Protein AF-A0A7S4EZA7-F1 (afdb_monomer)

InterPro domains:
  IPR013057 Amino acid transporter, transmembrane domain [PF01490] (37-153)

Sequence (233 aa):
CRNRVRMVASTSPLLEPIAASASSERHSGLGHVGARTIGAAGSFILCYNTLVGPGLLELPHTVQAAGWLPVLLALGVVCVISALSVTFFCDAIERYPAGRRFEYCDLFGHVWGKRAFRWVMLPFALCNLSQAITAIVATAQVTDQLLLFMFDRTYALQVFPRVRILSWTEEECQYFSHCTPFKAVPEAEMEVPTVLTLGYVLCALALAPLGSARAPLASTRTHANASKSTPAR

Foldseek 3Di:
DDDDDDDDDDDDPPPPPVVVLPPDDDDDDDDDPPPPDQDPVSVVVVVVVVVPDPVVVCVVVCCVVPNDVVSVVVVVVVVVVVVVVVVVQVVLVVPDDPDDDDDPLNSQCVPVNDVSSVVVVVVVVVVVVVVVVVVLVVQLQVQQVVCCVPPQKWWKFFPPPDTDIDMDGPVNQVVDPDRRPCPFDDPPDPTTTDIGTPSSVVSCVVCVCVVVVDDPPPPPPDDDDDDDDDDDD

Organism: Chrysotila carterae (NCBI:txid13221)

Radius of gyration: 28.36 Å; Cα contacts (8 Å, |Δi|>4): 121; chains: 1; bounding box: 98×59×80 Å

Mean predicted aligned error: 15.47 Å

Structure (mmCIF, N/CA/C/O backbone):
data_AF-A0A7S4EZA7-F1
#
_entry.id   AF-A0A7S4EZA7-F1
#
loop_
_atom_site.group_PDB
_atom_site.id
_atom_site.type_symbol
_atom_site.label_atom_id
_atom_site.label_alt_id
_atom_site.label_comp_id
_atom_site.label_asym_id
_atom_site.label_entity_id
_atom_site.label_seq_id
_atom_site.pdbx_PDB_ins_code
_atom_site.Cartn_x
_atom_site.Cartn_y
_atom_site.Cartn_z
_atom_site.occupancy
_atom_site.B_iso_or_equiv
_atom_site.auth_seq_id
_atom_site.auth_comp_id
_atom_site.auth_asym_id
_atom_site.auth_atom_id
_atom_site.pdbx_PDB_model_num
ATOM 1 N N . CYS A 1 1 ? -17.722 30.382 49.390 1.00 36.22 1 CYS A N 1
ATOM 2 C CA . CYS A 1 1 ? -17.033 29.590 50.433 1.00 36.22 1 CYS A CA 1
ATOM 3 C C . CYS A 1 1 ? -17.656 28.205 50.592 1.00 36.22 1 CYS A C 1
ATOM 5 O O . CYS A 1 1 ? -18.679 28.101 51.249 1.00 36.22 1 CYS A O 1
ATOM 7 N N . ARG A 1 2 ? -17.058 27.155 50.013 1.00 30.69 2 ARG A N 1
ATOM 8 C CA . ARG A 1 2 ? -16.451 26.017 50.741 1.00 30.69 2 ARG A CA 1
ATOM 9 C C . ARG A 1 2 ? -16.159 24.893 49.742 1.00 30.69 2 ARG A C 1
ATOM 11 O O . ARG A 1 2 ? -17.013 24.080 49.414 1.00 30.69 2 ARG A O 1
ATOM 18 N N . ASN A 1 3 ? -14.912 24.903 49.278 1.00 30.53 3 ASN A N 1
ATOM 19 C CA . ASN A 1 3 ? -14.223 23.777 48.664 1.00 30.53 3 ASN A CA 1
ATOM 20 C C . ASN A 1 3 ? -14.433 22.499 49.486 1.00 30.53 3 ASN A C 1
ATOM 22 O O . ASN A 1 3 ? -14.263 22.513 50.709 1.00 30.53 3 ASN A O 1
ATOM 26 N N . ARG A 1 4 ? -14.690 21.379 48.808 1.00 31.2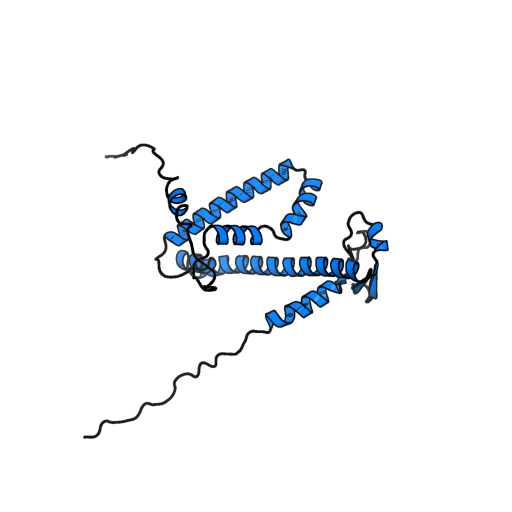2 4 ARG A N 1
ATOM 27 C CA . ARG A 1 4 ? -14.379 20.050 49.341 1.00 31.22 4 ARG A CA 1
ATOM 28 C C . ARG A 1 4 ? -13.725 19.216 48.249 1.00 31.22 4 ARG A C 1
ATOM 30 O O . ARG A 1 4 ? -14.355 18.420 47.566 1.00 31.22 4 ARG A O 1
ATOM 37 N N . VAL A 1 5 ? -12.425 19.450 48.110 1.00 31.66 5 VAL A N 1
ATOM 38 C CA . VAL A 1 5 ? -11.479 18.525 47.494 1.00 31.66 5 VAL A CA 1
ATOM 39 C C . VAL A 1 5 ? -11.540 17.227 48.299 1.00 31.66 5 VAL A C 1
ATOM 41 O O . VAL A 1 5 ? -11.254 17.227 49.497 1.00 31.66 5 VAL A O 1
ATOM 44 N N . ARG A 1 6 ? -11.945 16.128 47.662 1.00 28.08 6 ARG A N 1
ATOM 45 C CA . ARG A 1 6 ? -11.703 14.774 48.166 1.00 28.08 6 ARG A CA 1
ATOM 46 C C . ARG A 1 6 ? -10.585 14.191 47.311 1.00 28.08 6 ARG A C 1
ATOM 48 O O . ARG A 1 6 ? -10.826 13.765 46.189 1.00 28.08 6 ARG A O 1
ATOM 55 N N . MET A 1 7 ? -9.364 14.216 47.843 1.00 28.70 7 MET A N 1
ATOM 56 C CA . MET A 1 7 ? -8.333 13.272 47.425 1.00 28.70 7 MET A CA 1
ATOM 57 C C . MET A 1 7 ? -8.812 11.879 47.838 1.00 28.70 7 MET A C 1
ATOM 59 O O . MET A 1 7 ? -9.055 11.639 49.021 1.00 28.70 7 MET A O 1
ATOM 63 N N . VAL A 1 8 ? -8.969 10.985 46.869 1.00 36.19 8 VAL A N 1
ATOM 64 C CA . VAL A 1 8 ? -9.017 9.541 47.101 1.00 36.19 8 VAL A CA 1
ATOM 65 C C . VAL A 1 8 ? -7.808 8.963 46.383 1.00 36.19 8 VAL A C 1
ATOM 67 O O . VAL A 1 8 ? -7.515 9.320 45.244 1.00 36.19 8 VAL A O 1
ATOM 70 N N . ALA A 1 9 ? -7.060 8.173 47.140 1.00 30.39 9 ALA A N 1
ATOM 71 C CA . ALA A 1 9 ? -5.736 7.683 46.832 1.00 30.39 9 ALA A CA 1
ATOM 72 C C . ALA A 1 9 ? -5.672 6.873 45.530 1.00 30.39 9 ALA A C 1
ATOM 74 O O . ALA A 1 9 ? -6.535 6.053 45.230 1.00 30.39 9 ALA A O 1
ATOM 75 N N . SER A 1 10 ? -4.570 7.098 44.819 1.00 37.75 10 SER A N 1
ATOM 76 C CA . SER A 1 10 ? -4.002 6.239 43.790 1.00 37.75 10 SER A CA 1
ATOM 77 C C . SER A 1 10 ? -3.968 4.776 44.245 1.00 37.75 10 SER A C 1
ATOM 79 O O . SER A 1 10 ? -3.220 4.421 45.150 1.00 37.75 10 SER A O 1
ATOM 81 N N . THR A 1 11 ? -4.784 3.944 43.607 1.00 31.33 11 THR A N 1
ATOM 82 C CA . THR A 1 11 ? -4.516 2.524 43.343 1.00 31.33 11 THR A CA 1
ATOM 83 C C . THR A 1 11 ? -5.195 2.219 42.015 1.00 31.33 11 THR A C 1
ATOM 85 O O . THR A 1 11 ? -6.410 2.312 41.877 1.00 31.33 11 THR A O 1
ATOM 88 N N . SER A 1 12 ? -4.377 2.000 40.995 1.00 32.38 12 SER A N 1
ATOM 89 C CA . SER A 1 12 ? -4.760 1.791 39.604 1.00 32.38 12 SER A CA 1
ATOM 90 C C . SER A 1 12 ? -5.643 0.543 39.441 1.00 32.38 12 SER A C 1
ATOM 92 O O . SER A 1 12 ? -5.153 -0.545 39.723 1.00 32.38 12 SER A O 1
ATOM 94 N N . PRO A 1 13 ? -6.877 0.636 38.906 1.00 35.78 13 PRO A N 1
ATOM 95 C CA . PRO A 1 13 ? -7.648 -0.534 38.479 1.00 35.78 13 PRO A CA 1
ATOM 96 C C . PRO A 1 13 ? -7.495 -0.821 36.968 1.00 35.78 13 PRO A C 1
ATOM 98 O O . PRO A 1 13 ? -8.282 -1.556 36.382 1.00 35.78 13 PRO A O 1
ATOM 101 N N . LEU A 1 14 ? -6.491 -0.230 36.305 1.00 34.12 14 LEU A N 1
ATOM 102 C CA . LEU A 1 14 ? -6.355 -0.216 34.840 1.00 34.12 14 LEU A CA 1
ATOM 103 C C . LEU A 1 14 ? -5.675 -1.449 34.209 1.00 34.12 14 LEU A C 1
ATOM 105 O O . LEU A 1 14 ? -5.313 -1.400 33.037 1.00 34.12 14 LEU A O 1
ATOM 109 N N . LEU A 1 15 ? -5.508 -2.559 34.936 1.00 36.84 15 LEU A N 1
ATOM 110 C CA . LEU A 1 15 ? -4.865 -3.768 34.391 1.00 36.84 15 LEU A CA 1
ATOM 111 C C . LEU A 1 15 ? -5.650 -5.076 34.567 1.00 36.84 15 LEU A C 1
ATOM 113 O O . LEU A 1 15 ? -5.161 -6.123 34.149 1.00 36.84 15 LEU A O 1
ATOM 117 N N . GLU A 1 16 ? -6.867 -5.044 35.118 1.00 34.53 16 GLU A N 1
ATOM 118 C CA . GLU A 1 16 ? -7.580 -6.272 35.507 1.00 34.53 16 GLU A CA 1
ATOM 119 C C . GLU A 1 16 ? -8.709 -6.813 34.600 1.00 34.53 16 GLU A C 1
ATOM 121 O O . GLU A 1 16 ? -9.173 -7.911 34.899 1.00 34.53 16 GLU A O 1
ATOM 126 N N . PRO A 1 17 ? -9.132 -6.219 33.459 1.00 37.25 17 PRO A N 1
ATOM 127 C CA . PRO A 1 17 ? -10.075 -6.923 32.583 1.00 37.25 17 PRO A CA 1
ATOM 128 C C . PRO A 1 17 ? -9.405 -7.774 31.486 1.00 37.25 17 PRO A C 1
ATOM 130 O O . PRO A 1 17 ? -10.075 -8.609 30.883 1.00 37.25 17 PRO A O 1
ATOM 133 N N . ILE A 1 18 ? -8.095 -7.632 31.224 1.00 39.09 18 ILE A N 1
ATOM 134 C CA . ILE A 1 18 ? -7.435 -8.372 30.124 1.00 39.09 18 ILE A CA 1
ATOM 135 C C . ILE A 1 18 ? -7.127 -9.828 30.522 1.00 39.09 18 ILE A C 1
ATOM 137 O O . ILE A 1 18 ? -7.221 -10.730 29.691 1.00 39.09 18 ILE A O 1
ATOM 141 N N . ALA A 1 19 ? -6.838 -10.096 31.799 1.00 33.03 19 ALA A N 1
ATOM 142 C CA . ALA A 1 19 ? -6.508 -11.446 32.267 1.00 33.03 19 ALA A CA 1
ATOM 143 C C . ALA A 1 19 ? -7.736 -12.370 32.408 1.00 33.03 19 ALA A C 1
ATOM 145 O O . ALA A 1 19 ? -7.603 -13.588 32.307 1.00 33.03 19 ALA A O 1
ATOM 146 N N . ALA A 1 20 ? -8.941 -11.817 32.586 1.00 34.53 20 ALA A N 1
ATOM 147 C CA . ALA A 1 20 ? -10.151 -12.607 32.836 1.00 34.53 20 ALA A CA 1
ATOM 148 C C . ALA A 1 20 ? -10.777 -13.233 31.572 1.00 34.53 20 ALA A C 1
ATOM 150 O O . ALA A 1 20 ? -11.661 -14.076 31.687 1.00 34.53 20 ALA A O 1
ATOM 151 N N . SER A 1 21 ? -10.312 -12.869 30.370 1.00 35.03 21 SER A N 1
ATOM 152 C CA . SER A 1 21 ? -10.800 -13.455 29.106 1.00 35.03 21 SER A CA 1
ATOM 153 C C . SER A 1 21 ? -9.893 -14.562 28.546 1.00 35.03 21 SER A C 1
ATOM 155 O O . SER A 1 21 ? -10.182 -15.112 27.486 1.00 35.03 21 SER A O 1
ATOM 157 N N . ALA A 1 22 ? -8.801 -14.905 29.243 1.00 35.59 22 ALA A N 1
ATOM 158 C CA . ALA A 1 22 ? -7.795 -15.871 28.786 1.00 35.59 22 ALA A CA 1
ATOM 159 C C . ALA A 1 22 ? -8.021 -17.318 29.281 1.00 35.59 22 ALA A C 1
ATOM 161 O O . ALA A 1 22 ? -7.231 -18.204 28.969 1.00 35.59 22 ALA A O 1
ATOM 162 N N . SER A 1 23 ? -9.090 -17.592 30.036 1.00 34.50 23 SER A N 1
ATOM 163 C CA . SER A 1 23 ? -9.364 -18.916 30.616 1.00 34.50 23 SER A CA 1
ATOM 164 C C . SER A 1 23 ? -10.693 -19.514 30.144 1.00 34.50 23 SER A C 1
ATOM 166 O O . SER A 1 23 ? -11.560 -19.872 30.936 1.00 34.50 23 SER A O 1
ATOM 168 N N . SER A 1 24 ? -10.863 -19.681 28.832 1.00 36.66 24 SER A N 1
ATOM 169 C CA . SER A 1 24 ? -11.854 -20.638 28.318 1.00 36.66 24 SER A CA 1
ATOM 170 C C . SER A 1 24 ? -11.480 -21.169 26.933 1.00 36.66 24 SER A C 1
ATOM 172 O O . SER A 1 24 ? -12.237 -21.080 25.974 1.00 36.66 24 SER A O 1
ATOM 174 N N . GLU A 1 25 ? -10.283 -21.743 26.819 1.00 50.19 25 GLU A N 1
ATOM 175 C CA . GLU A 1 25 ? -10.000 -22.721 25.769 1.00 50.19 25 GLU A CA 1
ATOM 176 C C . GLU A 1 25 ? -10.152 -24.123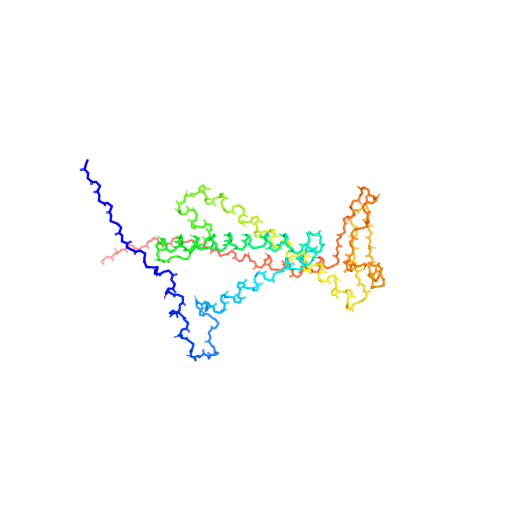 26.355 1.00 50.19 25 GLU A C 1
ATOM 178 O O . GLU A 1 25 ? -9.270 -24.605 27.063 1.00 50.19 25 GLU A O 1
ATOM 183 N N . ARG A 1 26 ? -11.274 -24.788 26.053 1.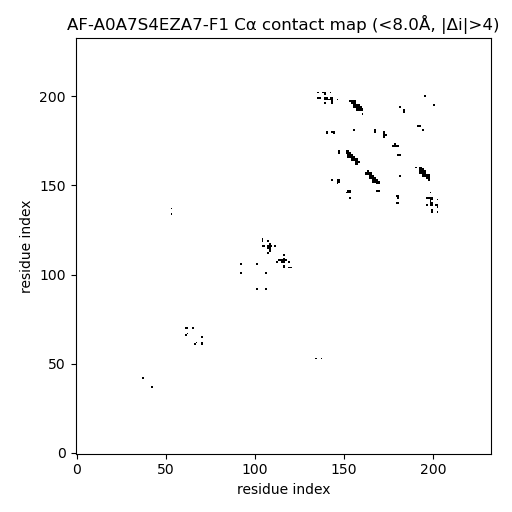00 37.41 26 ARG A N 1
ATOM 184 C CA . ARG A 1 26 ? -11.337 -26.251 25.925 1.00 37.41 26 ARG A CA 1
ATOM 185 C C . ARG A 1 26 ? -12.540 -26.677 25.078 1.00 37.41 26 ARG A C 1
ATOM 187 O O . ARG A 1 26 ? -13.682 -26.465 25.457 1.00 37.41 26 ARG A O 1
ATOM 194 N N . HIS A 1 27 ? -12.210 -27.366 23.984 1.00 39.09 27 HIS A N 1
ATOM 195 C CA . HIS A 1 27 ? -13.024 -28.294 23.191 1.00 39.09 27 HIS A CA 1
ATOM 196 C C . HIS A 1 27 ? -14.283 -27.774 22.482 1.00 39.09 27 HIS A C 1
ATOM 198 O O . HIS A 1 27 ? -15.345 -27.636 23.079 1.00 39.09 27 HIS A O 1
ATOM 204 N N . SER A 1 28 ? -14.194 -27.685 21.151 1.00 36.97 28 SER A N 1
ATOM 205 C CA . SER A 1 28 ? -14.964 -28.480 20.163 1.00 36.97 28 SER A CA 1
ATOM 206 C C . SER A 1 28 ? -14.750 -27.814 18.798 1.00 36.97 28 SER A C 1
ATOM 208 O O . SER A 1 28 ? -15.004 -26.631 18.629 1.00 36.97 28 SER A O 1
ATOM 210 N N . GLY A 1 29 ? -14.103 -28.465 17.836 1.00 33.94 29 GLY A N 1
ATOM 211 C CA . GLY A 1 29 ? -14.744 -29.527 17.072 1.00 33.94 29 GLY A CA 1
ATOM 212 C C . GLY A 1 29 ? -15.394 -28.905 15.835 1.00 33.94 29 GLY A C 1
ATOM 213 O O . GLY A 1 29 ? -16.443 -28.284 15.930 1.00 33.94 29 GLY A O 1
ATOM 214 N N . LEU A 1 30 ? -14.699 -29.031 14.705 1.00 45.84 30 LEU A N 1
ATOM 215 C CA . LEU A 1 30 ? -15.169 -28.919 13.323 1.00 45.84 30 LEU A CA 1
ATOM 216 C C . LEU A 1 30 ? -16.710 -28.824 13.178 1.00 45.84 30 LEU A C 1
ATOM 218 O O . LEU A 1 30 ? -17.397 -29.834 13.299 1.00 45.84 30 LEU A O 1
ATOM 222 N N . GLY A 1 31 ? -17.256 -27.636 12.884 1.00 40.34 31 GLY A N 1
ATOM 223 C CA . GLY A 1 31 ? -18.667 -27.537 12.484 1.00 40.34 31 GLY A CA 1
ATOM 224 C C . GLY A 1 31 ? -19.438 -26.269 12.849 1.00 40.34 31 GLY A C 1
ATOM 225 O O . GLY A 1 31 ? -20.533 -26.390 13.378 1.00 40.34 31 GLY A O 1
ATOM 226 N N . HIS A 1 32 ? -18.946 -25.062 12.540 1.00 40.03 32 HIS A N 1
ATOM 227 C CA . HIS A 1 32 ? -19.830 -23.895 12.362 1.00 40.03 32 HIS A CA 1
ATOM 228 C C . HIS A 1 32 ? -19.114 -22.757 11.611 1.00 40.03 32 HIS A C 1
ATOM 230 O O . HIS A 1 32 ? -18.592 -21.818 12.214 1.00 40.03 32 HIS A O 1
ATOM 236 N N . VAL A 1 33 ? -19.087 -22.814 10.275 1.00 47.75 33 VAL A N 1
ATOM 237 C CA . VAL A 1 33 ? -18.718 -21.653 9.443 1.00 47.75 33 VAL A CA 1
ATOM 238 C C . VAL A 1 33 ? -19.900 -20.679 9.485 1.00 47.75 33 VAL A C 1
ATOM 240 O O . VAL A 1 33 ? -20.773 -20.695 8.625 1.00 47.75 33 VAL A O 1
ATOM 243 N N . GLY A 1 34 ? -20.002 -19.921 10.577 1.00 48.12 34 GLY A N 1
ATOM 244 C CA . GLY A 1 34 ? -21.166 -19.071 10.846 1.00 48.12 34 GLY A CA 1
ATOM 245 C C . GLY A 1 34 ? -21.298 -18.523 12.270 1.00 48.12 34 GLY A C 1
ATOM 246 O O . GLY A 1 34 ? -22.247 -17.784 12.532 1.00 48.12 34 GLY A O 1
ATOM 247 N N . ALA A 1 35 ? -20.371 -18.821 13.192 1.00 41.97 35 ALA A N 1
ATOM 248 C CA . ALA A 1 35 ? -20.414 -18.247 14.538 1.00 41.97 35 ALA A CA 1
ATOM 249 C C . ALA A 1 35 ? -20.091 -16.746 14.480 1.00 41.97 35 ALA A C 1
ATOM 251 O O . ALA A 1 35 ? -19.022 -16.337 14.031 1.00 41.97 35 ALA A O 1
ATOM 252 N N . ARG A 1 36 ? -21.025 -15.916 14.953 1.00 56.19 36 ARG A N 1
ATOM 253 C CA . ARG A 1 36 ? -21.028 -14.441 14.887 1.00 56.19 36 ARG A CA 1
ATOM 254 C C . ARG A 1 36 ? -19.981 -13.714 15.747 1.00 56.19 36 ARG A C 1
ATOM 256 O O . ARG A 1 36 ? -20.159 -12.525 16.017 1.00 56.19 36 ARG A O 1
ATOM 263 N N . THR A 1 37 ? -18.895 -14.368 16.134 1.00 60.81 37 THR A N 1
ATOM 264 C CA . THR A 1 37 ? -17.837 -13.788 16.969 1.00 60.81 37 THR A CA 1
ATOM 265 C C . THR A 1 37 ? -16.505 -14.435 16.621 1.00 60.81 37 THR A C 1
ATOM 267 O O . THR A 1 37 ? -16.294 -15.618 16.876 1.00 60.81 37 THR A O 1
ATOM 270 N N . ILE A 1 38 ? -15.607 -13.654 16.026 1.00 75.38 38 ILE A N 1
ATOM 271 C CA . ILE A 1 38 ? -14.207 -14.037 15.852 1.00 75.38 38 ILE A CA 1
ATOM 272 C C . ILE A 1 38 ? -13.576 -14.029 17.253 1.00 75.38 38 ILE A C 1
ATOM 274 O O . ILE A 1 38 ? -13.682 -13.030 17.961 1.00 75.38 38 ILE A O 1
ATOM 278 N N . GLY A 1 39 ? -12.966 -15.138 17.679 1.00 83.56 39 GLY A N 1
ATOM 279 C CA . GLY A 1 39 ? -12.239 -15.195 18.954 1.00 83.56 39 GLY A CA 1
ATOM 280 C C . GLY A 1 39 ? -11.026 -14.256 18.962 1.00 83.56 39 GLY A C 1
ATOM 281 O O . GLY A 1 39 ? -10.533 -13.876 17.902 1.00 83.56 39 GLY A O 1
ATOM 282 N N . ALA A 1 40 ? -10.505 -13.900 20.141 1.00 83.44 40 ALA A N 1
ATOM 283 C CA . ALA A 1 40 ? -9.395 -12.944 20.269 1.00 83.44 40 ALA A CA 1
ATOM 284 C C . ALA A 1 40 ? -8.164 -13.327 19.421 1.00 83.44 40 ALA A C 1
ATOM 286 O O . ALA A 1 40 ? -7.611 -12.480 18.722 1.00 83.44 40 ALA A O 1
ATOM 287 N N . ALA A 1 41 ? -7.802 -14.616 19.395 1.00 86.50 41 ALA A N 1
ATOM 288 C CA . ALA A 1 41 ? -6.720 -15.126 18.551 1.00 86.50 41 ALA A CA 1
ATOM 289 C C . ALA A 1 41 ? -7.016 -14.957 17.049 1.00 86.50 41 ALA A C 1
ATOM 291 O O . ALA A 1 41 ? -6.164 -14.496 16.294 1.00 86.50 41 ALA A O 1
ATOM 292 N N . GLY A 1 42 ? -8.246 -15.253 16.615 1.00 86.50 42 GLY A N 1
ATOM 293 C CA . GLY A 1 42 ? -8.671 -15.042 15.229 1.00 86.50 42 GLY A CA 1
ATOM 294 C C . GLY A 1 42 ? -8.667 -13.563 14.834 1.00 86.50 42 GLY A C 1
ATOM 295 O O . GLY A 1 42 ? -8.268 -13.228 13.722 1.00 86.50 42 GLY A O 1
ATOM 296 N N . SER A 1 43 ? -9.044 -12.671 15.755 1.00 84.38 43 SER A N 1
ATOM 297 C CA . SER A 1 43 ? -9.020 -11.225 15.524 1.00 84.38 43 SER A CA 1
ATOM 298 C C . SER A 1 43 ? -7.587 -10.714 15.421 1.00 84.38 43 SER A C 1
ATOM 300 O O . SER A 1 43 ? -7.299 -9.902 14.549 1.00 84.38 43 SER A O 1
ATOM 302 N N . PHE A 1 44 ? -6.682 -11.206 16.271 1.00 88.25 44 PHE A N 1
ATOM 303 C CA . PHE A 1 44 ? -5.265 -10.861 16.209 1.00 88.25 44 PHE A CA 1
ATOM 304 C C . PHE A 1 44 ? -4.639 -11.293 14.880 1.00 88.25 44 PHE A C 1
ATOM 306 O O . PHE A 1 44 ? -4.003 -10.480 14.215 1.00 88.25 44 PHE A O 1
ATOM 313 N N . ILE A 1 45 ? -4.873 -12.539 14.457 1.00 89.62 45 ILE A N 1
ATOM 314 C CA . ILE A 1 45 ? -4.365 -13.065 13.181 1.00 89.62 45 ILE A CA 1
ATOM 315 C C . ILE A 1 45 ? -4.917 -12.257 12.002 1.00 89.62 45 ILE A C 1
ATOM 317 O O . ILE A 1 45 ? -4.164 -11.915 11.092 1.00 89.62 45 ILE A O 1
ATOM 321 N N . LEU A 1 46 ? -6.209 -11.914 12.022 1.00 86.88 46 LEU A N 1
ATOM 322 C CA . LEU A 1 46 ? -6.828 -11.100 10.975 1.00 86.88 46 LEU A CA 1
ATOM 323 C C . LEU A 1 46 ? -6.207 -9.694 10.902 1.00 86.88 46 LEU A C 1
ATOM 325 O O . LEU A 1 46 ? -5.880 -9.221 9.810 1.00 86.88 46 LEU A O 1
ATOM 329 N N . CYS A 1 47 ? -6.003 -9.046 12.053 1.00 86.06 47 CYS A N 1
ATOM 330 C CA . CYS A 1 47 ? -5.346 -7.741 12.126 1.00 86.06 47 CYS A CA 1
ATOM 331 C C . CYS A 1 47 ? -3.894 -7.815 11.644 1.00 86.06 47 CYS A C 1
ATOM 333 O O . CYS A 1 47 ? -3.462 -6.961 10.876 1.00 86.06 47 CYS A O 1
ATOM 335 N N . TYR A 1 48 ? -3.155 -8.846 12.055 1.00 86.88 48 TYR A N 1
ATOM 336 C CA . TYR A 1 48 ? -1.773 -9.056 11.640 1.00 86.88 48 TYR A CA 1
ATOM 337 C C . TYR A 1 48 ? -1.658 -9.271 10.128 1.00 86.88 48 TYR A C 1
ATOM 339 O O . TYR A 1 48 ? -0.834 -8.630 9.488 1.00 86.88 48 TYR A O 1
ATOM 347 N N . ASN A 1 49 ? -2.521 -10.106 9.544 1.00 86.81 49 ASN A N 1
ATOM 348 C CA . ASN A 1 49 ? -2.548 -10.349 8.100 1.00 86.81 49 ASN A CA 1
ATOM 349 C C . ASN A 1 49 ? -2.834 -9.056 7.320 1.00 86.81 49 ASN A C 1
ATOM 351 O O . ASN A 1 49 ? -2.142 -8.744 6.360 1.00 86.81 49 ASN A O 1
ATOM 355 N N . THR A 1 50 ? -3.782 -8.248 7.801 1.00 83.75 50 THR A N 1
ATOM 356 C CA . THR A 1 50 ? -4.088 -6.947 7.183 1.00 83.75 50 THR A CA 1
ATOM 357 C C . THR A 1 50 ? -2.935 -5.941 7.325 1.00 83.75 50 THR A C 1
ATOM 359 O O . THR A 1 50 ? -2.759 -5.088 6.459 1.00 83.75 50 THR A O 1
ATOM 362 N N . LEU A 1 51 ? -2.142 -6.024 8.401 1.00 82.44 51 LEU A N 1
ATOM 363 C CA . LEU A 1 51 ? -1.002 -5.132 8.642 1.00 82.44 51 LEU A CA 1
ATOM 364 C C . LEU A 1 51 ? 0.236 -5.531 7.825 1.00 82.44 51 LEU A C 1
ATOM 366 O O . LEU A 1 51 ? 0.952 -4.665 7.322 1.00 82.44 51 LEU A O 1
ATOM 370 N N . VAL A 1 52 ? 0.486 -6.835 7.687 1.00 83.62 52 VAL A N 1
ATOM 371 C CA . VAL A 1 52 ? 1.572 -7.405 6.876 1.00 83.62 52 VAL A CA 1
ATOM 372 C C . VAL A 1 52 ? 1.145 -7.392 5.409 1.00 83.62 52 VAL A C 1
ATOM 374 O O . VAL A 1 52 ? 0.850 -8.411 4.793 1.00 83.62 52 VAL A O 1
ATOM 377 N N . GLY A 1 53 ? 1.061 -6.181 4.867 1.00 75.12 53 GLY A N 1
ATOM 378 C CA . GLY A 1 53 ? 0.752 -5.918 3.470 1.00 75.12 53 GLY A CA 1
ATOM 379 C C . GLY A 1 53 ? 1.995 -5.579 2.639 1.00 75.12 53 GLY A C 1
ATOM 380 O O . GLY A 1 53 ? 3.119 -5.581 3.150 1.00 75.12 53 GLY A O 1
ATOM 381 N N . PRO A 1 54 ? 1.805 -5.203 1.361 1.00 68.50 54 PRO A N 1
ATOM 382 C CA . PRO A 1 54 ? 2.895 -4.807 0.464 1.00 68.50 54 PRO A CA 1
ATOM 383 C C . PRO A 1 54 ? 3.744 -3.647 1.011 1.00 68.50 54 PRO A C 1
ATOM 385 O O . PRO A 1 54 ? 4.933 -3.580 0.722 1.00 68.50 54 PRO A O 1
ATOM 388 N N . GLY A 1 55 ? 3.183 -2.788 1.872 1.00 70.50 55 GLY A N 1
ATOM 389 C CA . GLY A 1 55 ? 3.927 -1.699 2.517 1.00 70.50 55 GLY A CA 1
ATOM 390 C C . GLY A 1 55 ? 5.080 -2.161 3.420 1.00 70.50 55 GLY A C 1
ATOM 391 O O . GLY A 1 55 ? 6.019 -1.402 3.642 1.00 70.50 55 GLY A O 1
ATOM 392 N N . LEU A 1 56 ? 5.070 -3.411 3.907 1.00 83.38 56 LEU A N 1
ATOM 393 C CA . LEU A 1 56 ? 6.188 -3.951 4.688 1.00 83.38 56 LEU A CA 1
ATOM 394 C C . LEU A 1 56 ? 7.444 -4.164 3.823 1.00 83.38 56 LEU A C 1
ATOM 396 O O . LEU A 1 56 ? 8.562 -4.063 4.327 1.00 83.38 56 LEU A O 1
ATOM 400 N N . LEU A 1 57 ? 7.268 -4.423 2.523 1.00 81.81 57 LEU A N 1
ATOM 401 C CA . LEU A 1 57 ? 8.365 -4.676 1.585 1.00 81.81 57 LEU A CA 1
ATOM 402 C C . LEU A 1 57 ? 9.182 -3.413 1.276 1.00 81.81 57 LEU A C 1
ATOM 404 O O . LEU A 1 57 ? 10.339 -3.520 0.875 1.00 81.81 57 LEU A O 1
ATOM 408 N N . GLU A 1 58 ? 8.617 -2.225 1.499 1.00 81.75 58 GLU A N 1
ATOM 409 C CA . GLU A 1 58 ? 9.304 -0.948 1.275 1.00 81.75 58 GLU A CA 1
ATOM 410 C C . GLU A 1 58 ? 10.191 -0.528 2.458 1.00 81.75 58 GLU A C 1
ATOM 412 O O . GLU A 1 58 ? 11.166 0.202 2.271 1.00 81.75 58 GLU A O 1
ATOM 417 N N . LEU A 1 59 ? 9.926 -1.040 3.668 1.00 87.06 59 LEU A N 1
ATOM 418 C CA . LEU A 1 59 ? 10.716 -0.734 4.866 1.00 87.06 59 LEU A CA 1
ATOM 419 C C . LEU A 1 59 ? 12.231 -0.944 4.716 1.00 87.06 59 LEU A C 1
ATOM 421 O O . LEU A 1 59 ? 12.967 -0.039 5.113 1.00 87.06 59 LEU A O 1
ATOM 425 N N . PRO A 1 60 ? 12.749 -2.073 4.182 1.00 87.88 60 PRO A N 1
ATOM 426 C CA . PRO A 1 60 ? 14.193 -2.249 4.036 1.00 87.88 60 PRO A CA 1
ATOM 427 C C . PRO A 1 60 ? 14.811 -1.174 3.141 1.00 87.88 60 PRO A C 1
ATOM 429 O O . PRO A 1 60 ? 15.878 -0.658 3.466 1.00 87.88 60 PRO A O 1
ATOM 432 N N . HIS A 1 61 ? 14.122 -0.779 2.069 1.00 85.62 61 HIS A N 1
ATOM 433 C CA . HIS A 1 61 ? 14.585 0.282 1.182 1.00 85.62 61 HIS A CA 1
ATOM 434 C C . HIS A 1 61 ? 14.615 1.639 1.905 1.00 85.62 61 HIS A C 1
ATOM 436 O O . HIS A 1 61 ? 15.600 2.372 1.824 1.00 85.62 61 HIS A O 1
ATOM 442 N N . THR A 1 62 ? 13.585 1.965 2.692 1.00 89.06 62 THR A N 1
ATOM 443 C CA . THR A 1 62 ? 13.569 3.199 3.496 1.00 89.06 62 THR A CA 1
ATOM 444 C C . THR A 1 62 ? 14.652 3.200 4.578 1.00 89.06 62 THR A C 1
ATOM 446 O O . THR A 1 62 ? 15.294 4.226 4.797 1.00 89.06 62 THR A O 1
ATOM 449 N N . VAL A 1 63 ? 14.903 2.061 5.230 1.00 92.94 63 VAL A N 1
ATOM 450 C CA . VAL A 1 63 ? 15.985 1.907 6.219 1.00 92.94 63 VAL A CA 1
ATOM 451 C C . VAL A 1 63 ? 17.359 2.061 5.567 1.00 92.94 63 VAL A C 1
ATOM 453 O O . VAL A 1 63 ? 18.245 2.663 6.171 1.00 92.94 63 VAL A O 1
ATOM 456 N N . GLN A 1 64 ? 17.540 1.571 4.339 1.00 92.75 64 GLN A N 1
ATOM 457 C CA . GLN A 1 64 ? 18.774 1.767 3.573 1.00 92.75 64 GLN A CA 1
A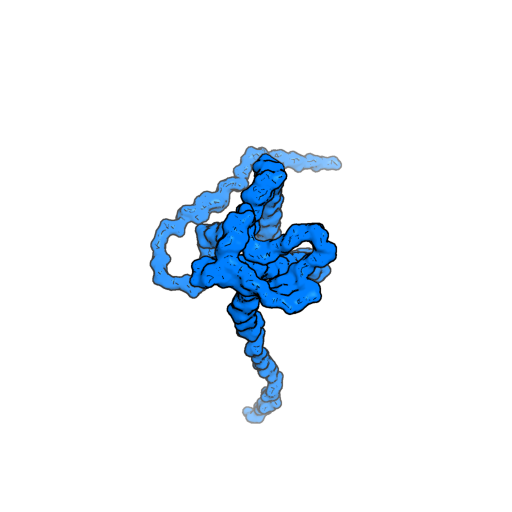TOM 458 C C . GLN A 1 64 ? 18.989 3.239 3.195 1.00 92.75 64 GLN A C 1
ATOM 460 O O . GLN A 1 64 ? 20.115 3.721 3.279 1.00 92.75 64 GLN A O 1
ATOM 465 N N . ALA A 1 65 ? 17.928 3.962 2.824 1.00 91.88 65 ALA A N 1
ATOM 466 C CA . ALA A 1 65 ? 18.025 5.359 2.397 1.00 91.88 65 ALA A CA 1
ATOM 467 C C . ALA A 1 65 ? 18.169 6.357 3.564 1.00 91.88 65 ALA A C 1
ATOM 469 O O . ALA A 1 65 ? 18.958 7.294 3.482 1.00 91.88 65 ALA A O 1
ATOM 470 N N . ALA A 1 66 ? 17.403 6.176 4.644 1.00 92.06 66 ALA A N 1
ATOM 471 C CA . ALA A 1 66 ? 17.329 7.122 5.764 1.00 92.06 66 ALA A CA 1
ATOM 472 C C . ALA A 1 66 ? 18.110 6.671 7.013 1.00 92.06 66 ALA A C 1
ATOM 474 O O . ALA A 1 66 ? 18.321 7.466 7.928 1.00 92.06 66 ALA A O 1
ATOM 475 N N . GLY A 1 67 ? 18.542 5.410 7.071 1.00 93.94 67 GLY A N 1
ATOM 476 C CA . GLY A 1 67 ? 19.118 4.789 8.261 1.00 93.94 67 GLY A CA 1
ATOM 477 C C . GLY A 1 67 ? 18.061 4.166 9.180 1.00 93.94 67 GLY A C 1
ATOM 478 O O . GLY A 1 67 ? 16.884 4.523 9.171 1.00 93.94 67 GLY A O 1
ATOM 479 N N . TRP A 1 68 ? 18.483 3.215 10.015 1.00 95.00 68 TRP A N 1
ATOM 480 C CA . TRP A 1 68 ? 17.569 2.423 10.849 1.00 95.00 68 TRP A CA 1
ATOM 481 C C . TRP A 1 68 ? 16.934 3.226 11.993 1.00 95.00 68 TRP A C 1
ATOM 483 O O . TRP A 1 68 ? 15.743 3.084 12.262 1.00 95.00 68 TRP A O 1
ATOM 493 N N . LEU A 1 69 ? 17.709 4.093 12.652 1.00 95.44 69 LEU A N 1
ATOM 494 C CA . LEU A 1 69 ? 17.265 4.837 13.831 1.00 95.44 69 LEU A CA 1
ATOM 495 C C . LEU A 1 69 ? 16.096 5.804 13.546 1.00 95.44 69 LEU A C 1
ATOM 497 O O . LEU A 1 69 ? 15.098 5.723 14.265 1.00 95.44 69 LEU A O 1
ATOM 501 N N . PRO A 1 70 ? 16.149 6.690 12.526 1.00 94.75 70 PRO A N 1
ATOM 502 C CA . PRO A 1 70 ? 15.031 7.595 12.250 1.00 94.75 70 PRO A CA 1
ATOM 503 C C . PRO A 1 70 ? 13.768 6.848 11.804 1.00 94.75 70 PRO A C 1
ATOM 505 O O . PRO A 1 70 ? 12.666 7.242 12.186 1.00 94.75 70 PRO A O 1
ATOM 508 N N . VAL A 1 71 ? 13.910 5.742 11.064 1.00 94.44 71 VAL A N 1
ATOM 509 C CA . VAL A 1 71 ? 12.771 4.920 10.628 1.00 94.44 71 VAL A CA 1
ATOM 510 C C . VAL A 1 71 ? 12.099 4.231 11.817 1.00 94.44 71 VAL A C 1
ATOM 512 O O . VAL A 1 71 ? 10.878 4.308 11.948 1.00 94.44 71 VAL A O 1
ATOM 515 N N . LEU A 1 72 ? 12.867 3.617 12.726 1.00 94.25 72 LEU A N 1
ATOM 516 C CA . LEU A 1 72 ? 12.304 3.003 13.935 1.00 94.25 72 LEU A CA 1
ATOM 517 C C . LEU A 1 72 ? 11.639 4.031 14.855 1.00 94.25 72 LEU A C 1
ATOM 519 O O . LEU A 1 72 ? 10.581 3.744 15.412 1.00 94.25 72 LEU A O 1
ATOM 523 N N . LEU A 1 73 ? 12.221 5.225 14.999 1.00 96.06 73 LEU A N 1
ATOM 524 C CA . LEU A 1 73 ? 11.619 6.295 15.794 1.00 96.06 73 LEU A CA 1
ATOM 525 C C . LEU A 1 73 ? 10.271 6.732 15.202 1.00 96.06 73 LEU A C 1
ATOM 527 O O . LEU A 1 73 ? 9.283 6.819 15.931 1.00 96.06 73 LEU A O 1
ATOM 531 N N . ALA A 1 74 ? 10.214 6.958 13.887 1.00 94.12 74 ALA A N 1
ATOM 532 C CA . ALA A 1 74 ? 8.981 7.328 13.199 1.00 94.12 74 ALA A CA 1
ATOM 533 C C . ALA A 1 74 ? 7.906 6.236 13.330 1.00 94.12 74 ALA A C 1
ATOM 535 O O . ALA A 1 74 ? 6.770 6.535 13.701 1.00 94.12 74 ALA A O 1
ATOM 536 N N . LEU A 1 75 ? 8.271 4.967 13.110 1.00 92.06 75 LEU A N 1
ATOM 537 C CA . LEU A 1 75 ? 7.365 3.828 13.294 1.00 92.06 75 LEU A CA 1
ATOM 538 C C . LEU A 1 75 ? 6.874 3.712 14.742 1.00 92.06 75 LEU A C 1
ATOM 540 O O . LEU A 1 75 ? 5.692 3.462 14.967 1.00 92.06 75 LEU A O 1
ATOM 544 N N . GLY A 1 76 ? 7.750 3.942 15.724 1.00 95.06 76 GLY A N 1
ATOM 545 C CA . GLY A 1 76 ? 7.391 3.952 17.141 1.00 95.06 76 GLY A CA 1
ATOM 546 C C . GLY A 1 76 ? 6.357 5.030 17.472 1.00 95.06 76 GLY A C 1
ATOM 547 O O . GLY A 1 76 ? 5.345 4.739 18.111 1.00 95.06 76 GLY A O 1
ATOM 548 N N . VAL A 1 77 ? 6.559 6.255 16.980 1.00 96.00 77 VAL A N 1
ATOM 549 C CA . VAL A 1 77 ? 5.605 7.363 17.163 1.00 96.00 77 VAL A CA 1
ATOM 550 C C . VAL A 1 77 ? 4.258 7.045 16.509 1.00 96.00 77 VAL A C 1
ATOM 552 O O . VAL A 1 77 ? 3.217 7.192 17.151 1.00 96.00 77 VAL A O 1
ATOM 555 N N . VAL A 1 78 ? 4.262 6.558 15.265 1.00 93.69 78 VAL A N 1
ATOM 556 C CA . VAL A 1 78 ? 3.032 6.171 14.552 1.00 93.69 78 VAL A CA 1
AT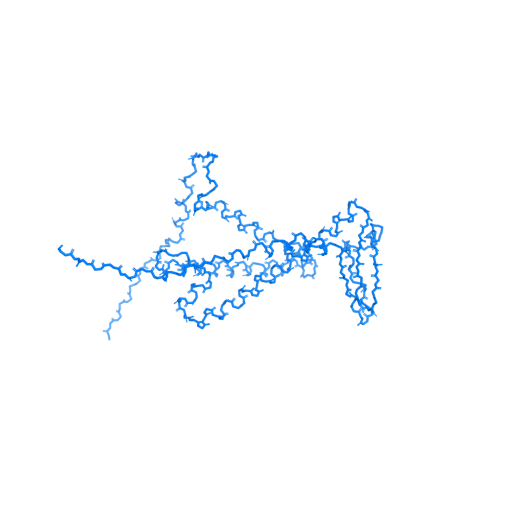OM 557 C C . VAL A 1 78 ? 2.300 5.043 15.281 1.00 93.69 78 VAL A C 1
ATOM 559 O O . VAL A 1 78 ? 1.075 5.091 15.396 1.00 93.69 78 VAL A O 1
ATOM 562 N N . CYS A 1 79 ? 3.027 4.065 15.825 1.00 93.31 79 CYS A N 1
ATOM 563 C CA . CYS A 1 79 ? 2.461 2.969 16.609 1.00 93.31 79 CYS A CA 1
ATOM 564 C C . CYS A 1 79 ? 1.737 3.485 17.862 1.00 93.31 79 CYS A C 1
ATOM 566 O O . CYS A 1 79 ? 0.574 3.144 18.083 1.00 93.31 79 CYS A O 1
ATOM 568 N N . VAL A 1 80 ? 2.376 4.371 18.637 1.00 96.25 80 VAL A N 1
ATOM 569 C CA . VAL A 1 80 ? 1.774 4.959 19.847 1.00 96.25 80 VAL A CA 1
ATOM 570 C C . VAL A 1 80 ? 0.530 5.777 19.504 1.00 96.25 80 VAL A C 1
ATOM 572 O O . VAL A 1 80 ? -0.511 5.596 20.135 1.00 96.25 80 VAL A O 1
ATOM 575 N N . ILE A 1 81 ? 0.606 6.644 18.489 1.00 96.19 81 ILE A N 1
ATOM 576 C CA . ILE A 1 81 ? -0.540 7.462 18.065 1.00 96.19 81 ILE A CA 1
ATOM 577 C C . ILE A 1 81 ? -1.696 6.559 17.627 1.00 96.19 81 ILE A C 1
ATOM 579 O O . ILE A 1 81 ? -2.822 6.752 18.080 1.00 96.19 81 ILE A O 1
ATOM 583 N N . SER A 1 82 ? -1.417 5.537 16.816 1.00 93.19 82 SER A N 1
ATOM 584 C CA . SER A 1 82 ? -2.439 4.610 16.318 1.00 93.19 82 SER A CA 1
ATOM 585 C C . SER A 1 82 ? -3.098 3.820 17.451 1.00 93.19 82 SER A C 1
ATOM 587 O O . SER A 1 82 ? -4.324 3.711 17.489 1.00 93.19 82 SER A O 1
ATOM 589 N N . ALA A 1 83 ? -2.312 3.319 18.410 1.00 93.00 83 ALA A N 1
ATOM 590 C CA . ALA A 1 83 ? -2.832 2.600 19.572 1.00 93.00 83 ALA A CA 1
ATOM 591 C C . ALA A 1 83 ? -3.742 3.492 20.435 1.00 93.00 83 ALA A C 1
ATOM 593 O O . ALA A 1 83 ? -4.831 3.070 20.835 1.00 93.00 83 ALA A O 1
ATOM 594 N N . LEU A 1 84 ? -3.339 4.745 20.673 1.00 94.94 84 LEU A N 1
ATOM 595 C CA . LEU A 1 84 ? -4.156 5.719 21.400 1.00 94.94 84 LEU A CA 1
ATOM 596 C C . LEU A 1 84 ? -5.443 6.062 20.638 1.00 94.94 84 LEU A C 1
ATOM 598 O O . LEU A 1 84 ? -6.519 6.067 21.234 1.00 94.94 84 LEU A O 1
ATOM 602 N N . SER A 1 85 ? -5.364 6.293 19.324 1.00 92.75 85 SER A N 1
ATOM 603 C CA . SER A 1 85 ? -6.535 6.575 18.485 1.00 92.75 85 SER A CA 1
ATOM 604 C C . SER A 1 85 ? -7.552 5.433 18.502 1.00 92.75 85 SER A C 1
ATOM 606 O O . SER A 1 85 ? -8.742 5.692 18.678 1.00 92.75 85 SER A O 1
ATOM 608 N N . VAL A 1 86 ? -7.103 4.179 18.373 1.00 91.38 86 VAL A N 1
ATOM 609 C CA . VAL A 1 86 ? -7.992 3.006 18.444 1.00 91.38 86 VAL A CA 1
ATOM 610 C C . VAL A 1 86 ? -8.599 2.866 19.838 1.00 91.38 86 VAL A C 1
ATOM 612 O O . VAL A 1 86 ? -9.794 2.614 19.948 1.00 91.38 86 VAL A O 1
ATOM 615 N N . THR A 1 87 ? -7.824 3.097 20.900 1.00 92.12 87 THR A N 1
ATOM 616 C CA . THR A 1 87 ? -8.335 3.039 22.280 1.00 92.12 87 THR A CA 1
ATOM 617 C C . THR A 1 87 ? -9.445 4.068 22.510 1.00 92.12 87 THR A C 1
ATOM 619 O O . THR A 1 87 ? -10.517 3.712 22.999 1.00 92.12 87 THR A O 1
ATOM 622 N N . PHE A 1 88 ? -9.237 5.324 22.097 1.00 90.81 88 PHE A N 1
ATOM 623 C CA . PHE A 1 88 ? -10.270 6.362 22.191 1.00 90.81 88 PHE A CA 1
ATOM 624 C C . PHE A 1 88 ? -11.491 6.061 21.325 1.00 90.81 88 PHE A C 1
ATOM 626 O O . PHE A 1 88 ? -12.613 6.376 21.713 1.00 90.81 88 PHE A O 1
ATOM 633 N N . PHE A 1 89 ? -11.292 5.451 20.160 1.00 88.94 89 PHE A N 1
ATOM 634 C CA . PHE A 1 89 ? -12.390 5.053 19.290 1.00 88.94 89 PHE A CA 1
ATOM 635 C C . PHE A 1 89 ? -13.224 3.912 19.896 1.00 88.94 89 PHE A C 1
ATOM 637 O O . PHE A 1 89 ? -14.452 3.974 19.862 1.00 88.94 89 PHE A O 1
ATOM 644 N N . CYS A 1 90 ? -12.588 2.908 20.502 1.00 87.50 90 CYS A N 1
ATOM 645 C CA . CYS A 1 90 ? -13.279 1.823 21.200 1.00 87.50 90 CYS A CA 1
ATOM 646 C C . CYS A 1 90 ? -14.083 2.336 22.405 1.00 87.50 90 CYS A C 1
ATOM 648 O O . CYS A 1 90 ? -15.257 1.997 22.532 1.00 87.50 90 CYS A O 1
ATOM 650 N N . ASP A 1 91 ? -13.490 3.205 23.230 1.00 88.75 91 ASP A N 1
ATOM 651 C CA . ASP A 1 91 ? -14.187 3.867 24.345 1.00 88.75 91 ASP A CA 1
ATOM 652 C C . ASP A 1 91 ? -15.350 4.740 23.840 1.00 88.75 91 ASP A C 1
ATOM 654 O O . ASP A 1 91 ? -16.436 4.753 24.421 1.00 88.75 91 ASP A O 1
ATOM 658 N N . ALA A 1 92 ? -15.179 5.416 22.697 1.00 86.62 92 ALA A N 1
ATOM 659 C CA . ALA A 1 92 ? -16.277 6.134 22.063 1.00 86.62 92 ALA A CA 1
ATOM 660 C C . ALA A 1 92 ? -17.420 5.186 21.678 1.00 86.62 92 ALA A C 1
ATOM 662 O O . ALA A 1 92 ? -18.556 5.500 22.008 1.00 86.62 92 ALA A O 1
ATOM 663 N N . ILE A 1 93 ? -17.151 4.039 21.040 1.00 85.12 93 ILE A N 1
ATOM 664 C CA . ILE A 1 93 ? -18.186 3.054 20.672 1.00 85.12 93 ILE A CA 1
ATOM 665 C C . ILE A 1 93 ? -18.918 2.516 21.909 1.00 85.12 93 ILE A C 1
ATOM 667 O O . ILE A 1 93 ? -20.144 2.413 21.878 1.00 85.12 93 ILE A O 1
ATOM 671 N N . GLU A 1 94 ? -18.196 2.190 22.984 1.00 84.19 94 GLU A N 1
ATOM 672 C CA . GLU A 1 94 ? -18.769 1.600 24.204 1.00 84.19 94 GLU A CA 1
ATOM 673 C C . GLU A 1 94 ? -19.769 2.533 24.904 1.00 84.19 94 GLU A C 1
ATOM 675 O O . GLU A 1 94 ? -20.767 2.081 25.468 1.00 84.19 94 GLU A O 1
ATOM 680 N N . ARG A 1 95 ? -19.555 3.850 24.819 1.00 83.25 95 ARG A N 1
ATOM 681 C CA . ARG A 1 95 ? -20.444 4.857 25.422 1.00 83.25 95 ARG A CA 1
ATOM 682 C C . ARG A 1 95 ? -21.789 5.015 24.698 1.00 83.25 95 ARG A C 1
ATOM 684 O O . ARG A 1 95 ? -22.685 5.652 25.255 1.00 83.25 95 ARG A O 1
ATOM 691 N N . TYR A 1 96 ? -21.957 4.476 23.486 1.00 76.38 96 TYR A N 1
ATOM 692 C CA . TYR A 1 96 ? -23.206 4.579 22.716 1.00 76.38 96 TYR A CA 1
ATOM 693 C C . TYR A 1 96 ? -24.092 3.328 22.863 1.00 76.38 96 TYR A C 1
ATOM 695 O O . TYR A 1 96 ? -23.588 2.219 23.029 1.00 76.38 96 TYR A O 1
ATOM 703 N N . PRO A 1 97 ? -25.433 3.485 22.830 1.00 65.00 97 PRO A N 1
ATOM 704 C CA . PRO A 1 97 ? -26.370 2.465 23.292 1.00 65.00 97 PRO A CA 1
ATOM 705 C C . PRO A 1 97 ? -26.225 1.122 22.566 1.00 65.00 97 PRO A C 1
ATOM 707 O O . PRO A 1 97 ? -26.272 1.026 21.336 1.00 65.00 97 PRO A O 1
ATOM 710 N N . ALA A 1 98 ? -26.099 0.078 23.385 1.00 56.38 98 ALA A N 1
ATOM 711 C CA . ALA A 1 98 ? -25.923 -1.309 22.995 1.00 56.38 98 ALA A CA 1
ATOM 712 C C . ALA A 1 98 ? -27.122 -1.823 22.182 1.00 56.38 98 ALA A C 1
ATOM 714 O O . ALA A 1 98 ? -28.250 -1.878 22.667 1.00 56.38 98 ALA A O 1
ATOM 715 N N . GLY A 1 99 ? -26.875 -2.219 20.932 1.00 64.94 99 GLY A N 1
ATOM 716 C CA . GLY A 1 99 ? -27.890 -2.869 20.096 1.00 64.94 99 GLY A CA 1
ATOM 717 C C . GLY A 1 99 ? -27.653 -2.771 18.591 1.00 64.94 99 GLY A C 1
ATOM 718 O O . GLY A 1 99 ? -28.231 -3.547 17.832 1.00 64.94 99 GLY A O 1
ATOM 719 N N . ARG A 1 100 ? -26.781 -1.861 18.136 1.00 65.38 100 ARG A N 1
ATOM 720 C CA . ARG A 1 100 ? -26.394 -1.740 16.723 1.00 65.38 100 ARG A CA 1
ATOM 721 C C . ARG A 1 100 ? -24.879 -1.811 16.569 1.00 65.38 100 ARG A C 1
ATOM 723 O O . ARG A 1 100 ? -24.138 -1.231 17.351 1.00 65.38 100 ARG A O 1
ATOM 730 N N . ARG A 1 101 ? -24.427 -2.533 15.541 1.00 67.25 101 ARG A N 1
ATOM 731 C CA . ARG A 1 101 ? -23.041 -2.466 15.068 1.00 67.25 101 ARG A CA 1
ATOM 732 C C . ARG A 1 101 ? -22.900 -1.151 14.311 1.00 67.25 101 ARG A C 1
ATOM 734 O O . ARG A 1 101 ? -23.517 -1.000 13.260 1.00 67.25 101 ARG A O 1
ATOM 741 N N . PHE A 1 102 ? -22.166 -0.206 14.882 1.00 73.06 102 PHE A N 1
ATOM 742 C CA . PHE A 1 102 ? -21.870 1.060 14.224 1.00 73.06 102 PHE A CA 1
ATOM 743 C C . PHE A 1 102 ? -20.619 0.898 13.366 1.00 73.06 102 PHE A C 1
ATOM 745 O O . PHE A 1 102 ? -19.586 0.424 13.837 1.00 73.06 102 PHE A O 1
ATOM 752 N N . GLU A 1 103 ? -20.722 1.281 12.099 1.00 78.94 103 GLU A N 1
ATOM 753 C CA . GLU A 1 103 ? -19.550 1.466 11.249 1.00 78.94 103 GLU A CA 1
ATOM 754 C C . GLU A 1 103 ? -18.810 2.740 11.669 1.00 78.94 103 GLU A C 1
ATOM 756 O O . GLU A 1 103 ? -19.417 3.665 12.215 1.00 78.94 103 GLU A O 1
ATOM 761 N N . TYR A 1 104 ? -17.507 2.803 11.376 1.00 81.62 104 TYR A N 1
ATOM 762 C CA . TYR A 1 104 ? -16.642 3.930 11.740 1.00 81.62 104 TYR A CA 1
ATOM 763 C C . TYR A 1 104 ? -17.290 5.282 11.413 1.00 81.62 104 TYR A C 1
ATOM 765 O O . TYR A 1 104 ? -17.460 6.111 12.301 1.00 81.62 104 TYR A O 1
ATOM 773 N N . CYS A 1 105 ? -17.743 5.485 10.173 1.00 84.25 105 CYS A N 1
ATOM 774 C CA . CYS A 1 105 ? -18.353 6.746 9.747 1.00 84.25 105 CYS A CA 1
ATOM 775 C C . CYS A 1 105 ? -19.730 7.013 10.381 1.00 84.25 105 CYS A C 1
ATOM 777 O O . CYS A 1 105 ? -20.042 8.170 10.672 1.00 84.25 105 CYS A O 1
ATOM 779 N N . ASP A 1 106 ? -20.546 5.977 10.607 1.00 82.38 106 ASP A N 1
ATOM 780 C CA . ASP A 1 106 ? -21.901 6.116 11.167 1.00 82.38 106 ASP A CA 1
ATOM 781 C C . ASP A 1 106 ? -21.852 6.621 12.616 1.00 82.38 106 ASP A C 1
ATOM 783 O O . ASP A 1 106 ? -22.639 7.489 13.003 1.00 82.38 106 ASP A O 1
ATOM 787 N N . LEU A 1 107 ? -20.843 6.186 13.384 1.00 84.56 107 LEU A N 1
ATOM 788 C CA . LEU A 1 107 ? -20.584 6.699 14.729 1.00 84.56 107 LEU A CA 1
ATOM 789 C C . LEU A 1 107 ? -20.397 8.224 14.713 1.00 84.56 107 LEU A C 1
ATOM 791 O O . LEU A 1 107 ? -21.127 8.943 15.393 1.00 84.56 107 LEU A O 1
ATOM 795 N N . PHE A 1 108 ? -19.487 8.745 13.881 1.00 82.31 108 PHE A N 1
ATOM 796 C CA . PHE A 1 108 ? -19.245 10.194 13.785 1.00 82.31 108 PHE A CA 1
ATOM 797 C C . PHE A 1 108 ? -20.479 10.974 13.321 1.00 82.31 108 PHE A C 1
ATOM 799 O O . PHE A 1 108 ? -20.711 12.096 13.782 1.00 82.31 108 PHE A O 1
ATOM 806 N N . GLY A 1 109 ? -21.280 10.388 12.429 1.00 81.75 109 GLY A N 1
ATOM 807 C CA . GLY A 1 109 ? -22.537 10.979 11.980 1.00 81.75 109 GLY A CA 1
ATOM 808 C C . GLY A 1 109 ? -23.586 11.080 13.082 1.00 81.75 109 GLY A C 1
ATOM 809 O O . GLY A 1 109 ? -24.342 12.055 13.111 1.00 81.75 109 GLY A O 1
ATOM 810 N N . HIS A 1 110 ? -23.606 10.117 14.001 1.00 81.81 110 HIS A N 1
ATOM 811 C CA . HIS A 1 110 ? -24.506 10.126 15.147 1.00 81.81 110 HIS A CA 1
ATOM 812 C C . HIS A 1 110 ? -24.055 11.116 16.231 1.00 81.81 110 HIS A C 1
ATOM 814 O O . HIS A 1 110 ? -24.887 11.849 16.761 1.00 81.81 110 HIS A O 1
ATOM 820 N N . VAL A 1 111 ? -22.746 11.200 16.508 1.00 83.06 111 VAL A N 1
ATOM 821 C CA . VAL A 1 111 ? -22.189 12.087 17.549 1.00 83.06 111 VAL A CA 1
ATOM 822 C C . VAL A 1 111 ? -22.226 13.565 17.145 1.00 83.06 111 VAL A C 1
ATOM 824 O O . VAL A 1 111 ? -22.682 14.412 17.908 1.00 83.06 111 VAL A O 1
ATOM 827 N N . TRP A 1 112 ? -21.741 13.894 15.944 1.00 83.44 112 TRP A N 1
ATOM 828 C CA . TRP A 1 112 ? -21.537 15.282 15.495 1.00 83.44 112 TRP A CA 1
ATOM 829 C C . TRP A 1 112 ? -22.502 15.718 14.379 1.00 83.44 112 TRP A C 1
ATOM 831 O O . TRP A 1 112 ? -22.425 16.840 13.866 1.00 83.44 112 TRP A O 1
ATOM 841 N N . GLY A 1 113 ? -23.429 14.844 13.985 1.00 87.69 113 GLY A N 1
ATOM 842 C CA . GLY A 1 113 ? -24.447 15.117 12.976 1.00 87.69 113 GLY A CA 1
ATOM 843 C C . GLY A 1 113 ? -23.990 14.920 11.523 1.00 87.69 113 GLY A C 1
ATOM 844 O O . GLY A 1 113 ? -22.853 14.574 11.197 1.00 87.69 113 GLY A O 1
ATOM 845 N N . LYS A 1 114 ? -24.910 15.203 10.592 1.00 85.56 114 LYS A N 1
ATOM 846 C CA . LYS A 1 114 ? -24.781 14.892 9.150 1.00 85.56 114 LYS A CA 1
ATOM 847 C C . LYS A 1 114 ? -23.623 15.597 8.431 1.00 85.56 114 LYS A C 1
ATOM 849 O O . LYS A 1 114 ? -23.209 15.170 7.354 1.00 85.56 114 LYS A O 1
ATOM 854 N N . ARG A 1 115 ? -23.126 16.719 8.964 1.00 86.06 115 ARG A N 1
ATOM 855 C CA . ARG A 1 115 ? -21.972 17.427 8.381 1.00 86.06 115 ARG A CA 1
ATOM 856 C C . ARG A 1 115 ? -20.676 16.689 8.696 1.00 86.06 115 ARG A C 1
ATOM 858 O O . ARG A 1 115 ? -19.914 16.438 7.771 1.00 86.06 115 ARG A O 1
ATOM 865 N N . ALA A 1 116 ? -20.475 16.288 9.949 1.00 84.19 116 ALA A N 1
ATOM 866 C CA . ALA A 1 116 ? -19.308 15.513 10.358 1.00 84.19 116 ALA A CA 1
ATOM 867 C C . ALA A 1 116 ? -19.247 14.152 9.655 1.00 84.19 116 ALA A C 1
ATOM 869 O O . ALA A 1 116 ? -18.182 13.773 9.180 1.00 84.19 116 ALA A O 1
ATOM 870 N N . PHE A 1 117 ? -20.398 13.490 9.463 1.00 87.38 117 PHE A N 1
ATOM 871 C CA . PHE A 1 117 ? -20.483 12.270 8.651 1.00 87.38 117 PHE A CA 1
ATOM 872 C C . PHE A 1 117 ? -19.823 12.440 7.276 1.00 87.38 117 PHE A C 1
ATOM 874 O O . PHE A 1 117 ? -18.959 11.658 6.901 1.00 87.38 117 PHE A O 1
ATOM 881 N N . ARG A 1 118 ? -20.184 13.497 6.532 1.00 88.00 118 ARG A N 1
ATOM 882 C CA . ARG A 1 118 ? -19.635 13.744 5.186 1.00 88.00 118 ARG A CA 1
ATOM 883 C C . ARG A 1 118 ? -18.136 14.035 5.207 1.00 88.00 118 ARG A C 1
ATOM 885 O O . ARG A 1 118 ? -17.420 13.543 4.341 1.00 88.00 118 ARG A O 1
ATOM 892 N N . TRP A 1 119 ? -17.672 14.802 6.193 1.00 90.94 119 TRP A N 1
ATOM 893 C CA . TRP A 1 119 ? -16.254 15.143 6.337 1.00 90.94 119 TRP A CA 1
ATOM 894 C C . TRP A 1 119 ? -15.376 13.946 6.693 1.00 90.94 119 TRP A C 1
ATOM 896 O O . TRP A 1 119 ? -14.227 13.919 6.273 1.00 90.94 119 TRP A O 1
ATOM 906 N N . VAL A 1 120 ? -15.900 12.962 7.426 1.00 89.38 120 VAL A N 1
ATOM 907 C CA . VAL A 1 120 ? -15.166 11.732 7.768 1.00 89.38 120 VAL A CA 1
ATOM 908 C C . VAL A 1 120 ? -15.293 10.678 6.666 1.00 89.38 120 VAL A C 1
ATOM 910 O O . VAL A 1 120 ? -14.327 9.986 6.357 1.00 89.38 120 VAL A O 1
ATOM 913 N N . MET A 1 121 ? -16.462 10.579 6.031 1.00 91.25 121 MET A N 1
ATOM 914 C CA . MET A 1 121 ? -16.731 9.603 4.973 1.00 91.25 121 MET A CA 1
ATOM 915 C C . MET A 1 121 ? -15.848 9.816 3.739 1.00 91.25 121 MET A C 1
ATOM 917 O O . MET A 1 121 ? -15.350 8.848 3.173 1.00 91.25 121 MET A O 1
ATOM 921 N N . LEU A 1 122 ? -15.627 11.068 3.325 1.00 92.19 122 LEU A N 1
ATOM 922 C CA . LEU A 1 122 ? -14.815 11.377 2.145 1.00 92.19 122 LEU A CA 1
ATOM 923 C C . LEU A 1 122 ? -13.356 10.876 2.253 1.00 92.19 122 LEU A C 1
ATOM 925 O O . LEU A 1 122 ? -12.955 10.083 1.402 1.00 92.19 122 LEU A O 1
ATOM 929 N N . PRO A 1 123 ? -12.550 11.273 3.259 1.00 92.06 123 PRO A N 1
ATOM 930 C CA . PRO A 1 123 ? -11.176 10.791 3.392 1.00 92.06 123 PRO A CA 1
ATOM 931 C C . PRO A 1 123 ? -11.119 9.287 3.666 1.00 92.06 123 PRO A C 1
ATOM 933 O O . PRO A 1 123 ? -10.209 8.619 3.183 1.00 92.06 123 PRO A O 1
ATOM 936 N N . PHE A 1 124 ? -12.106 8.732 4.377 1.00 90.62 124 PHE A N 1
ATOM 937 C CA . PHE A 1 124 ? -12.197 7.289 4.582 1.00 90.62 124 PHE A CA 1
ATOM 938 C C . PHE A 1 124 ? -12.386 6.539 3.254 1.00 90.62 124 PHE A C 1
ATOM 940 O O . PHE A 1 124 ? -11.676 5.572 2.985 1.00 90.62 124 PHE A O 1
ATOM 947 N N . ALA A 1 125 ? -13.284 7.006 2.384 1.00 91.12 125 ALA A N 1
ATOM 948 C CA . ALA A 1 125 ? -13.485 6.421 1.060 1.00 91.12 125 ALA A CA 1
ATOM 949 C C . ALA A 1 125 ? -12.240 6.564 0.167 1.00 91.12 125 ALA A C 1
ATOM 951 O O . ALA A 1 125 ? -11.865 5.607 -0.506 1.00 91.12 125 ALA A O 1
ATOM 952 N N . LEU A 1 126 ? -11.567 7.721 0.198 1.00 92.75 126 LEU A N 1
ATOM 953 C CA . LEU A 1 126 ? -10.324 7.939 -0.551 1.00 92.75 126 LEU A CA 1
ATOM 954 C C . LEU A 1 126 ? -9.194 7.013 -0.086 1.00 92.75 126 LEU A C 1
ATOM 956 O O . LEU A 1 126 ? -8.473 6.483 -0.923 1.00 92.75 126 LEU A O 1
ATOM 960 N N . CYS A 1 127 ? -9.074 6.779 1.223 1.00 90.81 127 CYS A N 1
ATOM 961 C CA . CYS A 1 127 ? -8.108 5.834 1.785 1.00 90.81 127 CYS A CA 1
ATOM 962 C C . CYS A 1 127 ? -8.389 4.391 1.333 1.00 90.81 127 CYS A C 1
ATOM 964 O O . CYS A 1 127 ? -7.484 3.680 0.908 1.00 90.81 127 CYS A O 1
ATOM 966 N N . ASN A 1 128 ? -9.654 3.961 1.352 1.00 88.44 128 ASN A N 1
ATOM 967 C CA . ASN A 1 128 ? -10.015 2.630 0.856 1.00 88.44 128 ASN A CA 1
ATOM 968 C C . ASN A 1 128 ? -9.760 2.492 -0.655 1.00 88.44 128 ASN A C 1
ATOM 970 O O . ASN A 1 128 ? -9.277 1.457 -1.113 1.00 88.44 128 ASN A O 1
ATOM 974 N N . LEU A 1 129 ? -10.050 3.538 -1.436 1.00 91.00 129 LEU A N 1
ATOM 975 C CA . LEU A 1 129 ? -9.779 3.553 -2.872 1.00 91.00 129 LEU A CA 1
ATOM 976 C C . LEU A 1 129 ? -8.275 3.482 -3.160 1.00 91.00 129 LEU A C 1
ATOM 978 O O . LEU A 1 129 ? -7.863 2.712 -4.026 1.00 91.00 129 LEU A O 1
ATOM 982 N N . SER A 1 130 ? -7.452 4.249 -2.438 1.00 89.69 130 SER A N 1
ATOM 983 C CA . SER A 1 130 ? -6.001 4.218 -2.631 1.00 89.69 130 SER A CA 1
ATOM 984 C C . SER A 1 130 ? -5.419 2.850 -2.283 1.00 89.69 130 SER A C 1
ATOM 986 O O . SER A 1 130 ? -4.634 2.323 -3.065 1.00 89.69 130 SER A O 1
ATOM 988 N N . GLN A 1 131 ? -5.865 2.223 -1.189 1.00 88.06 131 GLN A N 1
ATOM 989 C CA . GLN A 1 131 ? -5.457 0.859 -0.835 1.00 88.06 131 GLN A CA 1
ATOM 990 C C . GLN A 1 131 ? -5.821 -0.157 -1.924 1.00 88.06 131 GLN A C 1
ATOM 992 O O . GLN A 1 131 ? -4.997 -1.005 -2.270 1.00 88.06 131 GLN A O 1
ATOM 997 N N . ALA A 1 132 ? -7.019 -0.051 -2.509 1.00 87.31 132 ALA A N 1
ATOM 998 C CA . ALA A 1 132 ? -7.427 -0.914 -3.614 1.00 87.31 132 ALA A CA 1
ATOM 999 C C . ALA A 1 132 ? -6.535 -0.723 -4.855 1.00 87.31 132 ALA A C 1
ATOM 1001 O O . ALA A 1 132 ? -6.099 -1.706 -5.454 1.00 87.31 132 ALA A O 1
ATOM 1002 N N . ILE A 1 133 ? -6.213 0.524 -5.216 1.00 87.25 133 ILE A N 1
ATOM 1003 C CA . ILE A 1 133 ? -5.322 0.830 -6.347 1.00 87.25 133 ILE A CA 1
ATOM 1004 C C . ILE A 1 133 ? -3.917 0.266 -6.098 1.00 87.25 133 ILE A C 1
ATOM 1006 O O . ILE A 1 133 ? -3.374 -0.416 -6.968 1.00 87.25 133 ILE A O 1
ATOM 1010 N N . THR A 1 134 ? -3.341 0.490 -4.914 1.00 86.81 134 THR A N 1
ATOM 1011 C CA . THR A 1 134 ? -2.015 -0.036 -4.553 1.00 86.81 134 THR A CA 1
ATOM 1012 C C . THR A 1 134 ? -1.979 -1.562 -4.612 1.00 86.81 134 THR A C 1
ATOM 1014 O O . THR A 1 134 ? -1.021 -2.128 -5.136 1.00 86.81 134 THR A O 1
ATOM 1017 N N . ALA A 1 135 ? -3.030 -2.241 -4.144 1.00 84.44 135 ALA A N 1
ATOM 1018 C CA . ALA A 1 135 ? -3.122 -3.696 -4.224 1.00 84.44 135 ALA A CA 1
ATOM 1019 C C . ALA A 1 135 ? -3.143 -4.204 -5.679 1.00 84.44 135 ALA A C 1
ATOM 1021 O O . ALA A 1 135 ? -2.462 -5.181 -5.997 1.00 84.44 135 ALA A O 1
ATOM 1022 N N . ILE A 1 136 ? -3.863 -3.530 -6.584 1.00 85.94 136 ILE A N 1
ATOM 1023 C CA . ILE A 1 136 ? -3.887 -3.881 -8.016 1.00 85.94 136 ILE A CA 1
ATOM 1024 C C . ILE A 1 136 ? -2.503 -3.692 -8.649 1.00 85.94 136 ILE A C 1
ATOM 1026 O O . ILE A 1 136 ? -2.033 -4.565 -9.373 1.00 85.94 136 ILE A O 1
ATOM 1030 N N . VAL A 1 137 ? -1.820 -2.582 -8.360 1.00 85.38 137 VAL A N 1
ATOM 1031 C CA . VAL A 1 137 ? -0.480 -2.319 -8.911 1.00 85.38 137 VAL A CA 1
ATOM 1032 C C . VAL A 1 137 ? 0.535 -3.347 -8.409 1.00 85.38 137 VAL A C 1
ATOM 1034 O O . VAL A 1 137 ? 1.273 -3.915 -9.211 1.00 85.38 137 VAL A O 1
ATOM 1037 N N . ALA A 1 138 ? 0.544 -3.634 -7.106 1.00 84.75 138 ALA A N 1
ATOM 1038 C CA . ALA A 1 138 ? 1.471 -4.604 -6.532 1.00 84.75 138 ALA A CA 1
ATOM 1039 C C . ALA A 1 138 ? 1.227 -6.020 -7.083 1.00 84.75 138 ALA A C 1
ATOM 1041 O O . ALA A 1 138 ? 2.170 -6.731 -7.422 1.00 84.75 138 ALA A O 1
ATOM 1042 N N . THR A 1 139 ? -0.038 -6.425 -7.235 1.00 87.44 139 THR A N 1
ATOM 1043 C CA . THR A 1 139 ? -0.375 -7.730 -7.827 1.00 87.44 139 THR A CA 1
ATOM 1044 C C . THR A 1 139 ? -0.017 -7.810 -9.309 1.00 87.44 139 THR A C 1
ATOM 1046 O O . THR A 1 139 ? 0.473 -8.853 -9.742 1.00 87.44 139 THR A O 1
ATOM 1049 N N . ALA A 1 140 ? -0.171 -6.726 -10.075 1.00 87.38 140 ALA A N 1
ATOM 1050 C CA . ALA A 1 140 ? 0.277 -6.667 -11.466 1.00 87.38 140 ALA A CA 1
ATOM 1051 C C . ALA A 1 140 ? 1.796 -6.866 -11.579 1.00 87.38 140 ALA A C 1
ATOM 1053 O O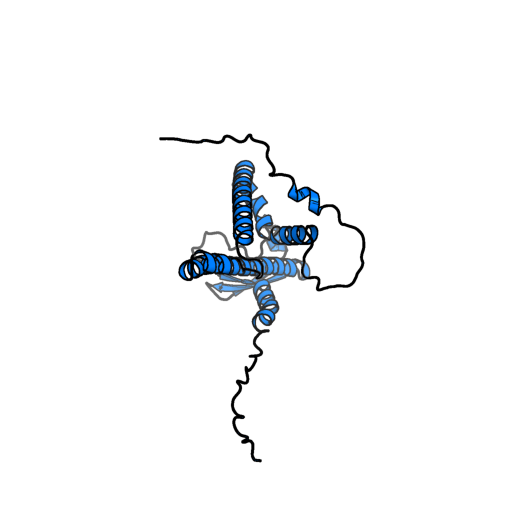 . ALA A 1 140 ? 2.241 -7.702 -12.361 1.00 87.38 140 ALA A O 1
ATOM 1054 N N . GLN A 1 141 ? 2.578 -6.187 -10.734 1.00 87.00 141 GLN A N 1
ATOM 1055 C CA . GLN A 1 141 ? 4.039 -6.330 -10.696 1.00 87.00 141 GLN A CA 1
ATOM 1056 C C . GLN A 1 141 ? 4.476 -7.758 -10.347 1.00 87.00 141 GLN A C 1
ATOM 1058 O O . GLN A 1 141 ? 5.343 -8.321 -11.014 1.00 87.00 141 GLN A O 1
ATOM 1063 N N . VAL A 1 142 ? 3.853 -8.370 -9.334 1.00 88.31 142 VAL A N 1
ATOM 1064 C CA . VAL A 1 142 ? 4.132 -9.768 -8.963 1.00 88.31 142 VAL A CA 1
ATOM 1065 C C . VAL A 1 142 ? 3.725 -10.725 -10.087 1.00 88.31 142 VAL A C 1
ATOM 1067 O O . VAL A 1 142 ? 4.427 -11.698 -10.348 1.00 88.31 142 VAL A O 1
ATOM 1070 N N . THR A 1 143 ? 2.630 -10.442 -10.797 1.00 89.44 143 THR A N 1
ATOM 1071 C CA . THR A 1 143 ? 2.197 -11.238 -11.957 1.00 89.44 143 THR A CA 1
ATOM 1072 C C . THR A 1 143 ? 3.197 -11.132 -13.108 1.00 89.44 143 THR A C 1
ATOM 1074 O O . THR A 1 143 ? 3.516 -12.144 -13.723 1.00 89.44 143 THR A O 1
ATOM 1077 N N . ASP A 1 144 ? 3.745 -9.945 -13.372 1.00 87.94 144 ASP A N 1
ATOM 1078 C CA . ASP A 1 144 ? 4.795 -9.760 -14.381 1.00 87.94 144 ASP A CA 1
ATOM 1079 C C . ASP A 1 144 ? 6.074 -10.536 -14.024 1.00 87.94 144 ASP A C 1
ATOM 1081 O O . ASP A 1 144 ? 6.671 -11.174 -14.893 1.00 87.94 144 ASP A O 1
ATOM 1085 N N . GLN A 1 145 ? 6.464 -10.548 -12.745 1.00 86.19 145 GLN A N 1
ATOM 1086 C CA . GLN A 1 145 ? 7.586 -11.362 -12.261 1.00 86.19 145 GLN A CA 1
ATOM 1087 C C . GLN A 1 145 ? 7.299 -12.867 -12.363 1.00 86.19 145 GLN A C 1
ATOM 1089 O O . GLN A 1 145 ? 8.179 -13.638 -12.741 1.00 86.19 145 GLN A O 1
ATOM 1094 N N . LEU A 1 146 ? 6.067 -13.294 -12.079 1.00 87.56 146 LEU A N 1
ATOM 1095 C CA . LEU A 1 146 ? 5.653 -14.688 -12.230 1.00 87.56 146 LEU A CA 1
ATOM 1096 C C . LEU A 1 146 ? 5.690 -15.136 -13.697 1.00 87.56 146 LEU A C 1
ATOM 1098 O O . LEU A 1 146 ? 6.124 -16.247 -13.985 1.00 87.56 146 LEU A O 1
ATOM 1102 N N . LEU A 1 147 ? 5.254 -14.284 -14.628 1.00 87.69 147 LEU A N 1
ATOM 1103 C CA . LEU A 1 147 ? 5.319 -14.572 -16.063 1.00 87.69 147 LEU A CA 1
ATOM 1104 C C . LEU A 1 147 ? 6.761 -14.701 -16.551 1.00 87.69 147 LEU A C 1
ATOM 1106 O O . LEU A 1 147 ? 7.055 -15.631 -17.298 1.00 87.69 147 LEU A O 1
ATOM 1110 N N . LEU A 1 148 ? 7.651 -13.816 -16.090 1.00 86.62 148 LEU A N 1
ATOM 1111 C CA . LEU A 1 148 ? 9.084 -13.938 -16.351 1.00 86.62 148 LEU A CA 1
ATOM 1112 C C . LEU A 1 148 ? 9.636 -15.268 -15.839 1.00 86.62 148 LEU A C 1
ATOM 1114 O O . LEU A 1 148 ? 10.330 -15.939 -16.583 1.00 86.62 148 LEU A O 1
ATOM 1118 N N . PHE A 1 149 ? 9.279 -15.684 -14.624 1.00 86.06 149 PHE A N 1
ATOM 1119 C CA . PHE A 1 149 ? 9.739 -16.958 -14.063 1.00 86.06 149 PHE A CA 1
ATOM 1120 C C . PHE A 1 149 ? 9.185 -18.197 -14.793 1.00 86.06 149 PHE A C 1
ATOM 1122 O O . PHE A 1 149 ? 9.834 -19.236 -14.829 1.00 86.06 149 PHE A O 1
ATOM 1129 N N . MET A 1 150 ? 7.969 -18.122 -15.343 1.00 87.81 150 MET A N 1
ATOM 1130 C CA . MET A 1 150 ? 7.308 -19.265 -15.993 1.00 87.81 150 MET A CA 1
ATOM 1131 C C . MET A 1 150 ? 7.642 -19.408 -17.485 1.00 87.81 150 MET A C 1
ATOM 1133 O O . MET A 1 150 ? 7.590 -20.520 -18.009 1.00 87.81 150 MET A O 1
ATOM 1137 N N . PHE A 1 151 ? 7.903 -18.298 -18.183 1.00 87.56 151 PHE A N 1
ATOM 1138 C CA . PHE A 1 151 ? 8.042 -18.255 -19.646 1.00 87.56 151 PHE A CA 1
ATOM 1139 C C . PHE A 1 151 ? 9.344 -17.595 -20.126 1.00 87.56 151 PHE A C 1
ATOM 1141 O O . PHE A 1 151 ? 9.492 -17.362 -21.329 1.00 87.56 151 PHE A O 1
ATOM 1148 N N . ASP A 1 152 ? 10.241 -17.226 -19.205 1.00 85.31 152 ASP A N 1
ATOM 1149 C CA . ASP A 1 152 ? 11.496 -16.481 -19.421 1.00 85.31 152 ASP A CA 1
ATOM 1150 C C . ASP A 1 152 ? 11.320 -15.126 -20.136 1.00 85.31 152 ASP A C 1
ATOM 1152 O O . ASP A 1 152 ? 12.290 -14.472 -20.539 1.00 85.31 152 ASP A O 1
ATOM 1156 N N . ARG A 1 153 ? 10.064 -14.698 -20.338 1.00 82.88 153 ARG A N 1
ATOM 1157 C CA . ARG A 1 153 ? 9.670 -13.528 -21.127 1.00 82.88 153 ARG A CA 1
ATOM 1158 C C . ARG A 1 153 ? 8.379 -12.908 -20.606 1.00 82.88 153 ARG A C 1
ATOM 1160 O O . ARG A 1 153 ? 7.414 -13.609 -20.313 1.00 82.88 153 ARG A O 1
ATOM 1167 N N . THR A 1 154 ? 8.326 -11.580 -20.594 1.00 86.62 154 THR A N 1
ATOM 1168 C CA . THR A 1 154 ? 7.083 -10.814 -20.411 1.00 86.62 154 THR A CA 1
ATOM 1169 C C . THR A 1 154 ? 6.950 -9.732 -21.481 1.00 86.62 154 THR A C 1
ATOM 1171 O O . THR A 1 154 ? 7.930 -9.337 -22.116 1.00 86.62 154 THR A O 1
ATOM 1174 N N . TYR A 1 155 ? 5.727 -9.260 -21.704 1.00 86.88 155 TYR A N 1
ATOM 1175 C CA . TYR A 1 155 ? 5.405 -8.264 -22.720 1.00 86.88 155 TYR A CA 1
ATOM 1176 C C . TYR A 1 155 ? 4.766 -7.031 -22.083 1.00 86.88 155 TYR A C 1
ATOM 1178 O O . TYR A 1 155 ? 3.974 -7.134 -21.146 1.00 86.88 155 TYR A O 1
ATOM 1186 N N . ALA A 1 156 ? 5.061 -5.857 -22.630 1.00 86.44 156 ALA A N 1
ATOM 1187 C CA . ALA A 1 156 ? 4.356 -4.624 -22.315 1.00 86.44 156 ALA A CA 1
ATOM 1188 C C . ALA A 1 156 ? 4.040 -3.845 -23.589 1.00 86.44 156 ALA A C 1
ATOM 1190 O O . ALA A 1 156 ? 4.785 -3.866 -24.569 1.00 86.44 156 ALA A O 1
ATOM 1191 N N . LEU A 1 157 ? 2.926 -3.127 -23.560 1.00 85.94 157 LEU A N 1
ATOM 1192 C CA . LEU A 1 157 ? 2.543 -2.178 -24.587 1.00 85.94 157 LEU A CA 1
ATOM 1193 C C . LEU A 1 157 ? 2.954 -0.777 -24.136 1.00 85.94 157 LEU A C 1
ATOM 1195 O O . LEU A 1 157 ? 2.342 -0.196 -23.242 1.00 85.94 157 LEU A O 1
ATOM 1199 N N . GLN A 1 158 ? 3.974 -0.211 -24.765 1.00 85.06 158 GLN A N 1
ATOM 1200 C CA . GLN A 1 158 ? 4.260 1.211 -24.645 1.00 85.06 158 GLN A CA 1
ATOM 1201 C C . GLN A 1 158 ? 3.162 1.988 -25.368 1.00 85.06 158 GLN A C 1
ATOM 1203 O O . GLN A 1 158 ? 2.903 1.728 -26.539 1.00 85.06 158 GLN A O 1
ATOM 1208 N N . VAL A 1 159 ? 2.506 2.917 -24.675 1.00 84.44 159 VAL A N 1
ATOM 1209 C CA . VAL A 1 159 ? 1.411 3.741 -25.216 1.00 84.44 159 VAL A CA 1
ATOM 1210 C C . VAL A 1 159 ? 1.930 5.113 -25.658 1.00 84.44 159 VAL A C 1
ATOM 1212 O O . VAL A 1 159 ? 1.494 5.639 -26.679 1.00 84.44 159 VAL A O 1
ATOM 1215 N N . PHE A 1 160 ? 2.899 5.670 -24.928 1.00 80.19 160 PHE A N 1
ATOM 1216 C CA . PHE A 1 160 ? 3.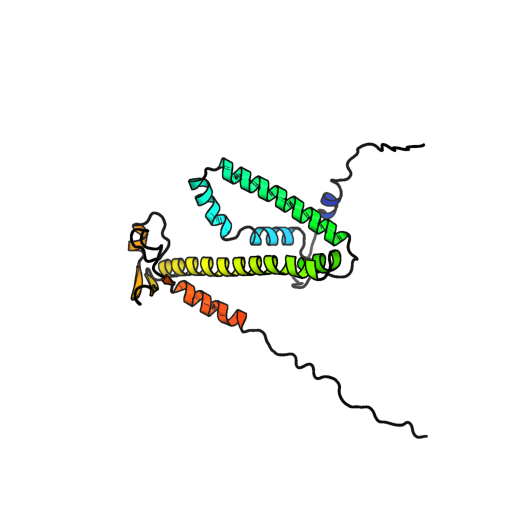498 6.984 -25.180 1.00 80.19 160 PHE A CA 1
ATOM 1217 C C . PHE A 1 160 ? 5.035 6.911 -25.059 1.00 80.19 160 PHE A C 1
ATOM 1219 O O . PHE A 1 160 ? 5.515 6.178 -24.186 1.00 80.19 160 PHE A O 1
ATOM 1226 N N . PRO A 1 161 ? 5.831 7.633 -25.881 1.00 74.25 161 PRO A N 1
ATOM 1227 C CA . PRO A 1 161 ? 5.460 8.538 -26.990 1.00 74.25 161 PRO A CA 1
ATOM 1228 C C . PRO A 1 161 ? 5.078 7.860 -28.319 1.00 74.25 161 PRO A C 1
ATOM 1230 O O . PRO A 1 161 ? 4.476 8.492 -29.186 1.00 74.25 161 PRO A O 1
ATOM 1233 N N . ARG A 1 162 ? 5.390 6.572 -28.516 1.00 80.19 162 ARG A N 1
ATOM 1234 C CA . ARG A 1 162 ? 4.940 5.789 -29.684 1.00 80.19 162 ARG A CA 1
ATOM 1235 C C . ARG A 1 162 ? 4.449 4.421 -29.246 1.00 80.19 162 ARG A C 1
ATOM 1237 O O . ARG A 1 162 ? 5.057 3.808 -28.373 1.00 80.19 162 ARG A O 1
ATOM 1244 N N . VAL A 1 163 ? 3.406 3.929 -29.914 1.00 84.50 163 VAL A N 1
ATOM 1245 C CA . VAL A 1 163 ? 2.878 2.591 -29.649 1.00 84.50 163 VAL A CA 1
ATOM 1246 C C . VAL A 1 163 ? 3.897 1.547 -30.089 1.00 84.50 163 VAL A C 1
ATOM 1248 O O . VAL A 1 163 ? 4.177 1.415 -31.283 1.00 84.50 163 VAL A O 1
ATOM 1251 N N . ARG A 1 164 ? 4.486 0.833 -29.129 1.00 84.56 164 ARG A N 1
ATOM 1252 C CA . ARG A 1 164 ? 5.454 -0.244 -29.374 1.00 84.56 164 ARG A CA 1
ATOM 1253 C C . ARG A 1 164 ? 5.210 -1.384 -28.403 1.00 84.56 164 ARG A C 1
ATOM 1255 O O . ARG A 1 164 ? 4.922 -1.156 -27.234 1.00 84.56 164 ARG A O 1
ATOM 1262 N N . ILE A 1 165 ? 5.336 -2.609 -28.894 1.00 85.06 165 ILE A N 1
ATOM 1263 C CA . ILE A 1 165 ? 5.348 -3.788 -28.033 1.00 85.06 165 ILE A CA 1
ATOM 1264 C C . ILE A 1 165 ? 6.794 -3.987 -27.595 1.00 85.06 165 ILE A C 1
ATOM 1266 O O . ILE A 1 165 ? 7.681 -4.156 -28.430 1.00 85.06 165 ILE A O 1
ATOM 1270 N N . LEU A 1 166 ? 7.014 -3.918 -26.291 1.00 83.12 166 LEU A N 1
ATOM 1271 C CA . LEU A 1 166 ? 8.283 -4.203 -25.647 1.00 83.12 166 LEU A CA 1
ATOM 1272 C C . LEU A 1 166 ? 8.218 -5.633 -25.114 1.00 83.12 166 LEU A C 1
ATOM 1274 O O . LEU A 1 166 ? 7.233 -6.026 -24.488 1.00 83.12 166 LEU A O 1
ATOM 1278 N N . SER A 1 167 ? 9.259 -6.411 -25.370 1.00 84.31 167 SER A N 1
ATOM 1279 C CA . SER A 1 167 ? 9.489 -7.688 -24.701 1.00 84.31 167 SER A CA 1
ATOM 1280 C C . SER A 1 167 ? 10.609 -7.503 -23.697 1.00 84.31 167 SER A C 1
ATOM 1282 O O . SER A 1 167 ? 11.581 -6.828 -24.020 1.00 84.31 167 SER A O 1
ATOM 1284 N N . TRP A 1 168 ? 10.475 -8.118 -22.531 1.00 79.19 168 TRP A N 1
ATOM 1285 C CA . TRP A 1 168 ? 11.521 -8.173 -21.520 1.00 79.19 168 TRP A CA 1
ATOM 1286 C C . TRP A 1 168 ? 11.905 -9.630 -21.276 1.00 79.19 168 TRP A C 1
ATOM 1288 O O . TRP A 1 168 ? 11.010 -10.478 -21.175 1.00 79.19 168 TRP A O 1
ATOM 1298 N N . THR A 1 169 ? 13.199 -9.927 -21.187 1.00 81.94 169 THR A N 1
ATOM 1299 C CA . THR A 1 169 ? 13.722 -11.284 -20.930 1.00 81.94 169 THR A CA 1
ATOM 1300 C C . THR A 1 169 ? 14.469 -11.364 -19.597 1.00 81.94 169 THR A C 1
ATOM 1302 O O . THR A 1 169 ? 14.837 -10.350 -19.001 1.00 81.94 169 THR A O 1
ATOM 1305 N N . GLU A 1 170 ? 14.701 -12.579 -19.098 1.00 73.56 170 GLU A N 1
ATOM 1306 C CA . GLU A 1 170 ? 15.465 -12.792 -17.858 1.00 73.56 170 GLU A CA 1
ATOM 1307 C C . GLU A 1 170 ? 16.926 -12.295 -17.953 1.00 73.56 170 GLU A C 1
ATOM 1309 O O . GLU A 1 170 ? 17.489 -11.802 -16.977 1.00 73.56 170 GLU A O 1
ATOM 1314 N N . GLU A 1 171 ? 17.540 -12.327 -19.137 1.00 73.00 171 GLU A N 1
ATOM 1315 C CA . GLU A 1 171 ? 18.915 -11.840 -19.342 1.00 73.00 171 GLU A CA 1
ATOM 1316 C C . GLU A 1 171 ? 19.040 -10.325 -19.099 1.00 73.00 171 GLU A C 1
ATOM 1318 O O . GLU A 1 171 ? 20.020 -9.857 -18.518 1.00 73.00 171 GLU A O 1
ATOM 1323 N N . GLU A 1 172 ? 18.013 -9.550 -19.457 1.00 69.69 172 GLU A N 1
ATOM 1324 C CA . GLU A 1 172 ? 17.962 -8.099 -19.224 1.00 69.69 172 GLU A CA 1
ATOM 1325 C C . GLU A 1 172 ? 17.807 -7.755 -17.732 1.00 69.69 172 GLU A C 1
ATOM 1327 O O . GLU A 1 172 ? 18.182 -6.670 -17.289 1.00 69.69 172 GLU A O 1
ATOM 1332 N N . CYS A 1 173 ? 17.291 -8.690 -16.932 1.00 68.25 173 CYS A N 1
ATOM 1333 C CA . CYS A 1 173 ? 17.117 -8.551 -15.488 1.00 68.25 173 CYS A CA 1
ATOM 1334 C C . CYS A 1 173 ? 18.444 -8.684 -14.717 1.00 68.25 173 CYS A C 1
ATOM 1336 O O . CYS A 1 173 ? 18.627 -8.003 -13.707 1.00 68.25 173 CYS A O 1
ATOM 1338 N N . GLN A 1 174 ? 19.407 -9.470 -15.215 1.00 60.12 174 GLN A N 1
ATOM 1339 C CA . GLN A 1 174 ? 20.718 -9.656 -14.570 1.00 60.12 174 GLN A CA 1
ATOM 1340 C C . GLN A 1 174 ? 21.599 -8.395 -14.593 1.00 60.12 174 GLN A C 1
ATOM 1342 O O . GLN A 1 174 ? 22.529 -8.274 -13.796 1.00 60.12 174 GLN A O 1
ATOM 1347 N N . TYR A 1 175 ? 21.305 -7.444 -15.485 1.00 58.31 175 TYR A N 1
ATOM 1348 C CA . TYR A 1 175 ? 22.061 -6.198 -15.612 1.00 58.31 175 TYR A CA 1
ATOM 1349 C C . TYR A 1 175 ? 21.673 -5.139 -14.562 1.00 58.31 175 TYR A C 1
ATOM 1351 O O . TYR A 1 175 ? 22.455 -4.231 -14.279 1.00 58.31 175 TYR A O 1
ATOM 1359 N N . PHE A 1 176 ? 20.488 -5.246 -13.950 1.00 60.94 176 PHE A N 1
ATOM 1360 C CA . PHE A 1 176 ? 19.988 -4.265 -12.985 1.00 60.94 176 PHE A CA 1
ATOM 1361 C C . PHE A 1 176 ? 20.028 -4.803 -11.550 1.00 60.94 176 PHE A C 1
ATOM 1363 O O . PHE A 1 176 ? 19.512 -5.876 -11.259 1.00 60.94 176 PHE A O 1
ATOM 1370 N N . SER A 1 177 ? 20.536 -3.997 -10.607 1.00 55.31 177 SER A N 1
ATOM 1371 C CA . SER A 1 177 ? 20.574 -4.330 -9.168 1.00 55.31 177 SER A CA 1
ATOM 1372 C C . SER A 1 177 ? 19.193 -4.591 -8.545 1.00 55.31 177 SER A C 1
ATOM 1374 O O . SER A 1 177 ? 19.099 -5.175 -7.468 1.00 55.31 177 SER A O 1
ATOM 1376 N N . HIS A 1 178 ? 18.117 -4.162 -9.214 1.00 62.38 178 HIS A N 1
ATOM 1377 C CA . HIS A 1 178 ? 16.737 -4.473 -8.861 1.00 62.38 178 HIS A CA 1
ATOM 1378 C C . HIS A 1 178 ? 15.984 -4.922 -10.112 1.00 62.38 178 HIS A C 1
ATOM 1380 O O . HIS A 1 178 ? 15.707 -4.115 -10.999 1.00 62.38 178 HIS A O 1
ATOM 1386 N N . CYS A 1 179 ? 15.627 -6.204 -10.154 1.00 65.75 179 CYS A N 1
ATOM 1387 C CA . CYS A 1 179 ? 14.859 -6.800 -11.237 1.00 65.75 179 CYS A CA 1
ATOM 1388 C C . CYS A 1 179 ? 13.369 -6.452 -11.115 1.00 65.75 179 CYS A C 1
ATOM 1390 O O . CYS A 1 179 ? 12.534 -7.238 -10.660 1.00 65.75 179 CYS A O 1
ATOM 1392 N N . THR A 1 180 ? 13.043 -5.217 -11.477 1.00 69.94 180 THR A N 1
ATOM 1393 C CA . THR A 1 180 ? 11.663 -4.770 -11.662 1.00 69.94 180 THR A CA 1
ATOM 1394 C C . THR A 1 180 ? 11.435 -4.580 -13.160 1.00 69.94 180 THR A C 1
ATOM 1396 O O . THR A 1 180 ? 12.046 -3.670 -13.731 1.00 69.94 180 THR A O 1
ATOM 1399 N N . PRO A 1 181 ? 10.613 -5.424 -13.808 1.00 65.75 181 PRO A N 1
ATOM 1400 C CA . PRO A 1 181 ? 10.384 -5.334 -15.246 1.00 65.75 181 PRO A CA 1
ATOM 1401 C C . PRO A 1 181 ? 9.821 -3.959 -15.616 1.00 65.75 181 PRO A C 1
ATOM 1403 O O . PRO A 1 181 ? 8.970 -3.418 -14.910 1.00 65.75 181 PRO A O 1
ATOM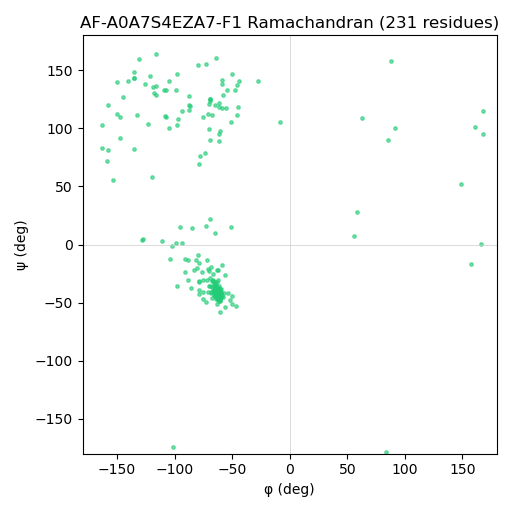 1406 N N . PHE A 1 182 ? 10.320 -3.389 -16.716 1.00 70.75 182 PHE A N 1
ATOM 1407 C CA . PHE A 1 182 ? 9.920 -2.073 -17.232 1.00 70.75 182 PHE A CA 1
ATOM 1408 C C . PHE A 1 182 ? 10.109 -0.894 -16.258 1.00 70.75 182 PHE A C 1
ATOM 1410 O O . PHE A 1 182 ? 9.403 0.111 -16.377 1.00 70.75 182 PHE A O 1
ATOM 1417 N N . LYS A 1 183 ? 11.067 -0.967 -15.316 1.00 65.12 183 LYS A N 1
ATOM 1418 C CA . LYS A 1 183 ? 11.492 0.222 -14.557 1.00 65.12 183 LYS A CA 1
ATOM 1419 C C . LYS A 1 183 ? 11.912 1.284 -15.573 1.00 65.12 183 LYS A C 1
ATOM 1421 O O . LYS A 1 183 ? 12.801 1.028 -16.381 1.00 65.12 183 LYS A O 1
ATOM 1426 N N . ALA A 1 184 ? 11.204 2.413 -15.581 1.00 54.34 184 ALA A N 1
ATOM 1427 C CA . ALA A 1 184 ? 11.361 3.450 -16.590 1.00 54.34 184 ALA A CA 1
ATOM 1428 C C . ALA A 1 184 ? 12.847 3.775 -16.818 1.00 54.34 184 ALA A C 1
ATOM 1430 O O . ALA A 1 184 ? 13.619 3.917 -15.868 1.00 54.34 184 ALA A O 1
ATOM 1431 N N . VAL A 1 185 ? 13.218 3.839 -18.098 1.00 52.62 185 VAL A N 1
ATOM 1432 C CA . VAL A 1 185 ? 14.520 4.288 -18.607 1.00 52.62 185 VAL A CA 1
ATOM 1433 C C . VAL A 1 185 ? 14.948 5.563 -17.853 1.00 52.62 185 VAL A C 1
ATOM 1435 O O . VAL A 1 185 ? 14.079 6.382 -17.545 1.00 52.62 185 VAL A O 1
ATOM 1438 N N . PRO A 1 186 ? 16.242 5.724 -17.504 1.00 48.12 186 PRO A N 1
ATOM 1439 C CA . PRO A 1 186 ? 16.734 6.831 -16.684 1.00 48.12 186 PRO A CA 1
ATOM 1440 C C . PRO A 1 186 ? 16.257 8.201 -17.179 1.00 48.12 186 PRO A C 1
ATOM 1442 O O . PRO A 1 186 ? 16.142 8.418 -18.383 1.00 48.12 186 PRO A O 1
ATOM 1445 N N . GLU A 1 187 ? 16.053 9.108 -16.216 1.00 47.44 187 GLU A N 1
ATOM 1446 C CA . GLU A 1 187 ? 15.582 10.511 -16.261 1.00 47.44 187 GLU A CA 1
ATOM 1447 C C . GLU A 1 187 ? 16.299 11.460 -17.257 1.00 47.44 187 GLU A C 1
ATOM 1449 O O . GLU A 1 187 ? 16.190 12.680 -17.152 1.00 47.44 187 GLU A O 1
ATOM 1454 N N . ALA A 1 188 ? 17.056 10.938 -18.221 1.00 47.88 188 ALA A N 1
ATOM 1455 C CA . ALA A 1 188 ? 17.798 11.698 -19.219 1.00 47.88 188 ALA A CA 1
ATOM 1456 C C . ALA A 1 188 ? 16.940 12.166 -20.412 1.00 47.88 188 ALA A C 1
ATOM 1458 O O . ALA A 1 188 ? 17.379 13.040 -21.156 1.00 47.88 188 ALA A O 1
ATOM 1459 N N . GLU A 1 189 ? 15.722 11.643 -20.586 1.00 49.28 189 GLU A N 1
ATOM 1460 C CA . GLU A 1 189 ? 14.768 12.121 -21.592 1.00 49.28 189 GLU A CA 1
ATOM 1461 C C . GLU A 1 189 ? 13.503 12.664 -20.913 1.00 49.28 189 GLU A C 1
ATOM 1463 O O . GLU A 1 189 ? 12.903 12.022 -20.055 1.00 49.28 189 GLU A O 1
ATOM 1468 N N . MET A 1 190 ? 13.093 13.872 -21.307 1.00 51.56 190 MET A N 1
ATOM 1469 C CA . MET A 1 190 ? 11.973 14.659 -20.760 1.00 51.56 190 MET A CA 1
ATOM 1470 C C . MET A 1 190 ? 10.581 14.015 -20.972 1.00 51.56 190 MET A C 1
ATOM 1472 O O . MET A 1 190 ? 9.555 14.644 -20.718 1.00 51.56 190 MET A O 1
ATOM 1476 N N . GLU A 1 191 ? 10.522 12.765 -21.429 1.00 59.59 191 GLU A N 1
ATOM 1477 C CA . GLU A 1 191 ? 9.299 12.036 -21.753 1.00 59.59 191 GLU A CA 1
ATOM 1478 C C . GLU A 1 191 ? 9.233 10.743 -20.937 1.00 59.59 191 GLU A C 1
ATOM 1480 O O . GLU A 1 191 ? 9.906 9.764 -21.239 1.00 59.59 191 GLU A O 1
ATOM 1485 N N . VAL A 1 192 ? 8.398 10.725 -19.894 1.00 61.06 192 VAL A N 1
ATOM 1486 C CA . VAL A 1 192 ? 8.162 9.518 -19.090 1.00 61.06 192 VAL A CA 1
ATOM 1487 C C . VAL A 1 192 ? 7.357 8.520 -19.939 1.00 61.06 192 VAL A C 1
ATOM 1489 O O . VAL A 1 192 ? 6.191 8.795 -20.250 1.00 61.06 192 VAL A O 1
ATOM 1492 N N . PRO A 1 193 ? 7.926 7.367 -20.344 1.00 69.69 193 PRO A N 1
ATOM 1493 C CA . PRO A 1 193 ? 7.209 6.417 -21.182 1.00 69.69 193 PRO A CA 1
ATOM 1494 C C . PRO A 1 193 ? 6.077 5.775 -20.376 1.00 69.69 193 PRO A C 1
ATOM 1496 O O . PRO A 1 193 ? 6.296 5.174 -19.327 1.00 69.69 193 PRO A O 1
ATOM 1499 N N . THR A 1 194 ? 4.844 5.886 -20.874 1.00 79.06 194 THR A N 1
ATOM 1500 C CA . THR A 1 194 ? 3.698 5.193 -20.272 1.00 79.06 194 THR A CA 1
ATOM 1501 C C . THR A 1 194 ? 3.606 3.799 -20.874 1.00 79.06 194 THR A C 1
ATOM 1503 O O . THR A 1 194 ? 3.372 3.655 -22.077 1.00 79.06 194 THR A O 1
ATOM 1506 N N . VAL A 1 195 ? 3.794 2.779 -20.040 1.00 83.19 195 VAL A N 1
ATOM 1507 C CA . VAL A 1 195 ? 3.761 1.365 -20.426 1.00 83.19 195 VAL A CA 1
ATOM 1508 C C . VAL A 1 195 ? 2.607 0.651 -19.729 1.00 83.19 195 VAL A C 1
ATOM 1510 O O . VAL A 1 195 ? 2.362 0.849 -18.541 1.00 83.19 195 VAL A O 1
ATOM 1513 N N . LEU A 1 196 ? 1.890 -0.181 -20.478 1.00 86.25 196 LEU A N 1
ATOM 1514 C CA . LEU A 1 196 ? 0.852 -1.074 -19.979 1.00 86.25 196 LEU A CA 1
ATOM 1515 C C . LEU A 1 196 ? 1.394 -2.504 -20.018 1.00 86.25 196 LEU A C 1
ATOM 1517 O O . LEU A 1 196 ? 1.597 -3.059 -21.098 1.00 86.25 196 LEU A O 1
ATOM 1521 N N . THR A 1 197 ? 1.657 -3.095 -18.857 1.00 89.19 197 THR A N 1
ATOM 1522 C CA . THR A 1 197 ? 2.236 -4.441 -18.773 1.00 89.19 197 THR A CA 1
ATOM 1523 C C . THR A 1 197 ? 1.185 -5.529 -18.985 1.00 89.19 197 THR A C 1
ATOM 1525 O O . THR A 1 197 ? -0.009 -5.330 -18.732 1.00 89.19 197 THR A O 1
ATOM 1528 N N . LEU A 1 198 ? 1.620 -6.702 -19.452 1.00 87.75 198 LEU A N 1
ATOM 1529 C CA . LEU A 1 198 ? 0.756 -7.873 -19.591 1.00 87.75 198 LEU A CA 1
ATOM 1530 C C . LEU A 1 198 ? 0.160 -8.299 -18.239 1.00 87.75 198 LEU A C 1
ATOM 1532 O O . LEU A 1 198 ? -1.025 -8.632 -18.180 1.00 87.75 198 LEU A O 1
ATOM 1536 N N . GLY A 1 199 ? 0.934 -8.221 -17.152 1.00 87.75 199 GLY A N 1
ATOM 1537 C CA . GLY A 1 199 ? 0.464 -8.482 -15.793 1.00 87.75 199 GLY A CA 1
ATOM 1538 C C . GLY A 1 199 ? -0.712 -7.590 -15.403 1.00 87.75 199 GLY A C 1
ATOM 1539 O O . GLY A 1 199 ? -1.704 -8.087 -14.873 1.00 87.75 199 GLY A O 1
ATOM 1540 N N . TYR A 1 200 ? -0.678 -6.303 -15.761 1.00 88.38 200 TYR A N 1
ATOM 1541 C CA . TYR A 1 200 ? -1.795 -5.390 -15.506 1.00 88.38 200 TYR A CA 1
ATOM 1542 C C . TYR A 1 200 ? -3.079 -5.810 -16.240 1.00 88.38 200 TYR A C 1
ATOM 1544 O O . TYR A 1 200 ? -4.163 -5.800 -15.653 1.00 88.38 200 TYR A O 1
ATOM 1552 N N . VAL A 1 201 ? -2.970 -6.230 -17.506 1.00 88.88 201 VAL A N 1
ATOM 1553 C CA . VAL A 1 201 ? -4.114 -6.718 -18.300 1.00 88.88 201 VAL A CA 1
ATOM 1554 C C . VAL A 1 201 ? -4.696 -7.999 -17.698 1.00 88.88 201 VAL A C 1
ATOM 1556 O O . VAL A 1 201 ? -5.916 -8.120 -17.576 1.00 88.88 201 VAL A O 1
ATOM 1559 N N . LEU A 1 202 ? -3.847 -8.939 -17.277 1.00 89.00 202 LEU A N 1
ATOM 1560 C CA . LEU A 1 202 ? -4.288 -10.185 -16.646 1.00 89.00 202 LEU A CA 1
ATOM 1561 C C . LEU A 1 202 ? -4.973 -9.937 -15.299 1.00 89.00 202 LEU A C 1
ATOM 1563 O O . LEU A 1 202 ? -6.052 -10.483 -15.056 1.00 89.00 202 LEU A O 1
ATOM 1567 N N . CYS A 1 203 ? -4.403 -9.074 -14.454 1.00 88.00 203 CYS A N 1
ATOM 1568 C CA . CYS A 1 203 ? -5.032 -8.658 -13.202 1.00 88.00 203 CYS A CA 1
ATOM 1569 C C . CYS A 1 203 ? -6.396 -8.004 -13.457 1.00 88.00 203 CYS A C 1
ATOM 1571 O O . CYS A 1 203 ? -7.372 -8.340 -12.785 1.00 88.00 203 CYS A O 1
ATOM 1573 N N . ALA A 1 204 ? -6.500 -7.124 -14.456 1.00 85.69 204 ALA A N 1
ATOM 1574 C CA . ALA A 1 204 ? -7.763 -6.494 -14.823 1.00 85.69 204 ALA A CA 1
ATOM 1575 C C . ALA A 1 204 ? -8.808 -7.520 -15.293 1.00 85.69 204 ALA A C 1
ATOM 1577 O O . ALA A 1 204 ? -9.951 -7.457 -14.848 1.00 85.69 204 ALA A O 1
ATOM 1578 N N . LEU A 1 205 ? -8.434 -8.493 -16.130 1.00 86.88 205 LEU A N 1
ATOM 1579 C CA . LEU A 1 205 ? -9.344 -9.550 -16.590 1.00 86.88 205 LEU A CA 1
ATOM 1580 C C . LEU A 1 205 ? -9.810 -10.464 -15.449 1.00 86.88 205 LEU A C 1
ATOM 1582 O O . LEU A 1 205 ? -10.981 -10.837 -15.408 1.00 86.88 205 LEU A O 1
ATOM 1586 N N . ALA A 1 206 ? -8.921 -10.796 -14.510 1.00 86.19 206 ALA A N 1
ATOM 1587 C CA . ALA A 1 206 ? -9.255 -11.624 -13.354 1.00 8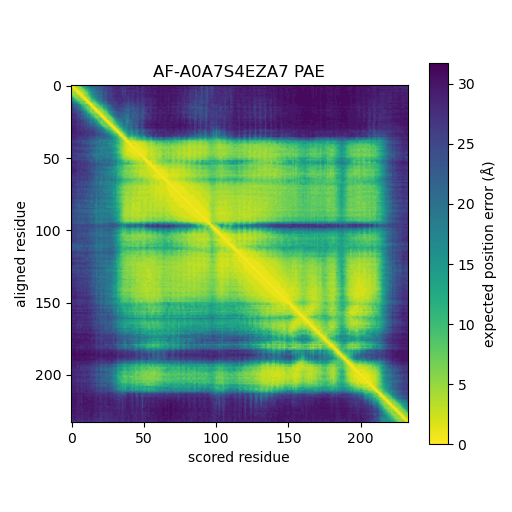6.19 206 ALA A CA 1
ATOM 1588 C C . ALA A 1 206 ? -10.171 -10.898 -12.350 1.00 86.19 206 ALA A C 1
ATOM 1590 O O . ALA A 1 206 ? -11.052 -11.520 -11.754 1.00 86.19 206 ALA A O 1
ATOM 1591 N N . LEU A 1 207 ? -9.991 -9.583 -12.174 1.00 82.56 207 LEU A N 1
ATOM 1592 C CA . LEU A 1 207 ? -10.745 -8.775 -11.208 1.00 82.56 207 LEU A CA 1
ATOM 1593 C C . LEU A 1 207 ? -12.024 -8.143 -11.790 1.00 82.56 207 LEU A C 1
ATOM 1595 O O . LEU A 1 207 ? -12.969 -7.886 -11.044 1.00 82.56 207 LEU A O 1
ATOM 1599 N N . ALA A 1 208 ? -12.108 -7.942 -13.109 1.00 82.12 208 ALA A N 1
ATOM 1600 C CA . ALA A 1 208 ? -13.293 -7.427 -13.804 1.00 82.12 208 ALA A CA 1
ATOM 1601 C C . ALA A 1 208 ? -14.619 -8.152 -13.469 1.00 82.12 208 ALA A C 1
ATOM 1603 O O . ALA A 1 208 ? -15.618 -7.459 -13.239 1.00 82.12 208 ALA A O 1
ATOM 1604 N N . PRO A 1 209 ? -14.691 -9.500 -13.397 1.00 82.75 209 PRO A N 1
ATOM 1605 C CA . PRO A 1 209 ? -15.940 -10.184 -13.056 1.00 82.75 209 PRO A CA 1
ATOM 1606 C C . PRO A 1 209 ? -16.403 -9.914 -11.618 1.00 82.75 209 PRO A C 1
ATOM 1608 O O . PRO A 1 209 ? -17.600 -9.957 -11.346 1.00 82.75 209 PRO A O 1
ATOM 1611 N N . LEU A 1 210 ? -15.495 -9.589 -10.693 1.00 74.25 210 LEU A N 1
ATOM 1612 C CA . LEU A 1 210 ? -15.849 -9.327 -9.294 1.00 74.25 210 LEU A CA 1
ATOM 1613 C C . LEU A 1 210 ? -16.580 -7.988 -9.120 1.00 74.25 210 LEU A C 1
ATOM 1615 O O . LEU A 1 210 ? -17.436 -7.868 -8.245 1.00 74.25 210 LEU A O 1
ATOM 1619 N N . GLY A 1 211 ? -16.286 -6.999 -9.971 1.00 67.94 211 GLY A N 1
ATOM 1620 C CA . GLY A 1 211 ? -16.959 -5.696 -9.957 1.00 67.94 211 GLY A CA 1
ATOM 1621 C C . GLY A 1 211 ? -18.341 -5.708 -10.618 1.00 67.94 211 GLY A C 1
ATOM 1622 O O . GLY A 1 211 ? -19.235 -4.977 -10.197 1.00 67.94 211 GLY A O 1
ATOM 1623 N N . SER A 1 212 ? -18.542 -6.553 -11.631 1.00 67.19 212 SER A N 1
ATOM 1624 C CA . SER A 1 212 ? -19.812 -6.647 -12.367 1.00 67.19 212 SER A CA 1
ATOM 1625 C C . SER A 1 212 ? -20.816 -7.627 -11.746 1.00 67.19 212 SER A C 1
ATOM 1627 O O . SER A 1 212 ? -22.004 -7.573 -12.066 1.00 67.19 212 SER A O 1
ATOM 1629 N N . ALA A 1 213 ? -20.389 -8.476 -10.805 1.00 61.47 213 ALA A N 1
ATOM 1630 C CA . ALA A 1 213 ? -21.205 -9.539 -10.211 1.00 61.47 213 ALA A CA 1
ATOM 1631 C C . ALA A 1 213 ? -22.312 -9.086 -9.226 1.00 61.47 213 ALA A C 1
ATOM 1633 O O . ALA A 1 213 ? -22.861 -9.925 -8.505 1.00 61.47 213 ALA A O 1
ATOM 1634 N N . ARG A 1 214 ? -22.712 -7.803 -9.170 1.00 54.28 214 ARG A N 1
ATOM 1635 C CA . ARG A 1 214 ? -23.846 -7.403 -8.313 1.00 54.28 214 ARG A CA 1
ATOM 1636 C C . ARG A 1 214 ? -24.691 -6.243 -8.843 1.00 54.28 214 ARG A C 1
ATOM 1638 O O . ARG A 1 214 ? -24.501 -5.098 -8.458 1.00 54.28 214 ARG A O 1
ATOM 1645 N N . ALA A 1 215 ? -25.734 -6.598 -9.597 1.00 46.16 215 ALA A N 1
ATOM 1646 C CA . ALA A 1 215 ? -27.080 -6.055 -9.391 1.00 46.16 215 ALA A CA 1
ATOM 1647 C C . ALA A 1 215 ? -28.169 -6.977 -9.988 1.00 46.16 215 ALA A C 1
ATOM 1649 O O . ALA A 1 215 ? -28.706 -6.679 -11.053 1.00 46.16 215 ALA A O 1
ATOM 1650 N N . PRO A 1 216 ? -28.610 -8.055 -9.310 1.00 47.62 216 PRO A N 1
ATOM 1651 C CA . PRO A 1 216 ? -30.024 -8.375 -9.371 1.00 47.62 216 PRO A CA 1
ATOM 1652 C C . PRO A 1 216 ? -30.743 -7.280 -8.579 1.00 47.62 216 PRO A C 1
ATOM 1654 O O . PRO A 1 216 ? -30.745 -7.279 -7.346 1.00 47.62 216 PRO A O 1
ATOM 1657 N N . LEU A 1 217 ? -31.292 -6.302 -9.302 1.00 49.94 217 LEU A N 1
ATOM 1658 C CA . LEU A 1 217 ? -32.294 -5.383 -8.777 1.00 49.94 217 LEU A CA 1
ATOM 1659 C C . LEU A 1 217 ? -33.389 -6.235 -8.132 1.00 49.94 217 LEU A C 1
ATOM 1661 O O . LEU A 1 217 ? -34.183 -6.874 -8.823 1.00 49.94 217 LEU A O 1
ATOM 1665 N N . ALA A 1 218 ? -33.420 -6.263 -6.801 1.00 47.31 218 ALA A N 1
ATOM 1666 C CA . ALA A 1 218 ? -34.593 -6.692 -6.070 1.00 47.31 218 ALA A CA 1
ATOM 1667 C C . ALA A 1 218 ? -35.712 -5.719 -6.460 1.00 47.31 218 ALA A C 1
ATOM 1669 O O . ALA A 1 218 ? -35.778 -4.592 -5.972 1.00 47.31 218 ALA A O 1
ATOM 1670 N N . SER A 1 219 ? -36.540 -6.136 -7.418 1.00 50.31 219 SER A N 1
ATOM 1671 C CA . SER A 1 219 ? -37.803 -5.489 -7.734 1.00 50.31 219 SER A CA 1
ATOM 1672 C C . SER A 1 219 ? -38.665 -5.568 -6.480 1.00 50.31 219 SER A C 1
ATOM 1674 O O . SER A 1 219 ? -39.313 -6.576 -6.198 1.00 50.31 219 SER A O 1
ATOM 1676 N N . THR A 1 220 ? -38.626 -4.502 -5.688 1.00 48.00 220 THR A N 1
ATOM 1677 C CA . THR A 1 220 ? -39.620 -4.206 -4.667 1.00 48.00 220 THR A CA 1
ATOM 1678 C C . THR A 1 220 ? -40.949 -4.042 -5.396 1.00 48.00 220 THR A C 1
ATOM 1680 O O . THR A 1 220 ? -41.294 -2.954 -5.852 1.00 48.00 220 THR A O 1
ATOM 1683 N N . ARG A 1 221 ? -41.679 -5.147 -5.579 1.00 48.84 221 ARG A N 1
ATOM 1684 C CA . ARG A 1 221 ? -43.070 -5.132 -6.028 1.00 48.84 221 ARG A CA 1
ATOM 1685 C C . ARG A 1 221 ? -43.883 -4.544 -4.880 1.00 48.84 221 ARG A C 1
ATOM 1687 O O . ARG A 1 221 ? -44.279 -5.237 -3.947 1.00 48.84 221 ARG A O 1
ATOM 1694 N N . THR A 1 222 ? -44.017 -3.227 -4.912 1.00 46.44 222 THR A N 1
ATOM 1695 C CA . THR A 1 222 ? -44.849 -2.433 -4.020 1.00 46.44 222 THR A CA 1
ATOM 1696 C C . THR A 1 222 ? -46.278 -2.959 -4.048 1.00 46.44 222 THR A C 1
ATOM 1698 O O . THR A 1 222 ? -46.860 -3.189 -5.107 1.00 46.44 222 THR A O 1
ATOM 1701 N N . HIS A 1 223 ? -46.832 -3.130 -2.851 1.00 49.78 223 HIS A N 1
ATOM 1702 C CA . HIS A 1 223 ? -48.254 -3.282 -2.600 1.00 49.78 223 HIS A CA 1
ATOM 1703 C C . HIS A 1 223 ? -49.061 -2.244 -3.391 1.00 49.78 223 HIS A C 1
ATOM 1705 O O . HIS A 1 223 ? -48.947 -1.045 -3.142 1.00 49.78 223 HIS A O 1
ATOM 1711 N N . ALA A 1 224 ? -49.924 -2.711 -4.288 1.00 48.41 224 ALA A N 1
ATOM 1712 C CA . ALA A 1 224 ? -51.078 -1.958 -4.749 1.00 48.41 224 ALA A CA 1
ATOM 1713 C C . ALA A 1 224 ? -52.231 -2.935 -5.010 1.00 48.41 224 ALA A C 1
ATOM 1715 O O . ALA A 1 224 ? -52.086 -3.886 -5.772 1.00 48.41 224 ALA A O 1
ATOM 1716 N N . ASN A 1 225 ? -53.371 -2.632 -4.387 1.00 47.38 225 ASN A N 1
ATOM 1717 C CA . ASN A 1 225 ? -54.718 -3.160 -4.630 1.00 47.38 225 ASN A CA 1
ATOM 1718 C C . ASN A 1 225 ? -55.123 -4.474 -3.948 1.00 47.38 225 ASN A C 1
ATOM 1720 O O . ASN A 1 225 ? -55.085 -5.542 -4.544 1.00 47.38 225 ASN A O 1
ATOM 1724 N N . ALA A 1 226 ? -55.693 -4.334 -2.747 1.00 44.59 226 ALA A N 1
ATOM 1725 C CA . ALA A 1 226 ? -56.962 -4.984 -2.404 1.00 44.59 226 ALA A CA 1
ATOM 1726 C C . ALA A 1 226 ? -57.634 -4.256 -1.221 1.00 44.59 226 ALA A C 1
ATOM 1728 O O . ALA A 1 226 ? -57.678 -4.761 -0.104 1.00 44.59 226 ALA A O 1
ATOM 1729 N N . SER A 1 227 ? -58.167 -3.052 -1.460 1.00 49.62 227 SER A N 1
ATOM 1730 C CA . SER A 1 227 ? -59.342 -2.598 -0.711 1.00 49.62 227 SER A CA 1
ATOM 1731 C C . SER A 1 227 ? -60.575 -2.961 -1.541 1.00 49.62 227 SER A C 1
ATOM 1733 O O . SER A 1 227 ? -60.714 -2.500 -2.673 1.00 49.62 227 SER A O 1
ATOM 1735 N N . LYS A 1 228 ? -61.404 -3.869 -1.009 1.00 47.88 228 LYS A N 1
ATOM 1736 C CA . LYS A 1 228 ? -62.862 -4.011 -1.214 1.00 47.88 228 LYS A CA 1
ATOM 1737 C C . LYS A 1 228 ? -63.309 -5.420 -0.805 1.00 47.88 228 LYS A C 1
ATOM 1739 O O . LYS A 1 228 ? -63.217 -6.347 -1.598 1.00 47.88 228 LYS A O 1
ATOM 1744 N N . SER A 1 229 ? -63.883 -5.541 0.390 1.00 43.59 229 SER A N 1
ATOM 1745 C CA . SER A 1 229 ? -65.064 -6.387 0.611 1.00 43.59 229 SER A CA 1
ATOM 1746 C C . SER A 1 229 ? -65.740 -6.003 1.929 1.00 43.59 229 SER A C 1
ATOM 1748 O O . SER A 1 229 ? -65.273 -6.312 3.021 1.00 43.59 229 SER A O 1
ATOM 1750 N N . THR A 1 230 ? -66.830 -5.266 1.760 1.00 51.72 230 THR A N 1
ATOM 1751 C CA . THR A 1 230 ? -68.009 -5.088 2.613 1.00 51.72 230 THR A CA 1
ATOM 1752 C C . THR A 1 230 ? -68.331 -6.293 3.514 1.00 51.72 230 THR A C 1
ATOM 1754 O O . THR A 1 230 ? -68.322 -7.413 3.007 1.00 51.72 230 THR A O 1
ATOM 1757 N N . PRO A 1 231 ? -68.749 -6.106 4.780 1.00 47.69 231 PRO A N 1
ATOM 1758 C CA . PRO A 1 231 ? -69.571 -7.093 5.463 1.00 47.69 231 PRO A CA 1
ATOM 1759 C C . PRO A 1 231 ? -71.050 -6.816 5.159 1.00 47.69 231 PRO A C 1
ATOM 1761 O O . PRO A 1 231 ? -71.571 -5.735 5.439 1.00 47.69 231 PRO A O 1
ATOM 1764 N N . ALA A 1 232 ? -71.712 -7.796 4.549 1.00 46.19 232 ALA A N 1
ATOM 1765 C CA . ALA A 1 232 ? -73.160 -7.873 4.451 1.00 46.19 232 ALA A CA 1
ATOM 1766 C C . ALA A 1 232 ? -73.645 -9.019 5.347 1.00 46.19 232 ALA A C 1
ATOM 1768 O O . ALA A 1 232 ? -73.139 -10.133 5.216 1.00 46.19 232 ALA A O 1
ATOM 1769 N N . ARG A 1 233 ? -74.678 -8.698 6.138 1.00 43.75 233 ARG A N 1
ATOM 1770 C CA . ARG A 1 233 ? -75.483 -9.528 7.053 1.00 43.75 233 ARG A CA 1
ATOM 1771 C C . ARG A 1 233 ? -74.875 -9.896 8.398 1.00 43.75 233 ARG A C 1
ATOM 1773 O O . ARG A 1 233 ? -73.891 -10.656 8.438 1.00 43.75 233 ARG A O 1
#

Solvent-accessible surface area (backbone atoms only — not comparable to full-atom values): 14790 Å² total; per-residue (Å²): 143,82,88,79,87,76,88,75,81,95,72,86,80,88,73,67,75,72,68,74,74,72,81,78,87,77,90,81,77,95,83,67,100,74,66,95,64,76,51,73,70,56,47,51,52,52,52,49,54,68,65,68,41,78,72,60,72,48,47,64,58,51,30,70,74,68,34,60,66,63,49,52,50,52,51,50,52,53,50,54,53,49,53,51,51,52,51,54,49,52,55,54,56,69,77,45,82,91,85,67,92,70,51,79,47,56,46,43,22,68,76,66,30,74,66,45,22,55,66,50,40,52,60,52,51,52,51,54,50,50,53,52,51,50,52,51,53,52,50,15,53,53,42,39,52,49,38,29,74,74,65,50,40,40,49,29,41,29,64,36,97,56,78,42,80,45,77,48,47,60,75,67,36,76,77,41,99,64,76,56,87,85,64,74,77,73,91,86,54,102,65,83,66,44,67,48,45,49,23,48,53,51,48,47,62,70,49,49,60,71,74,67,74,75,74,84,75,77,76,78,78,70,92,77,87,86,90,85,79,82,89,80,133

pLDDT: mean 72.16, std 20.46, range [28.08, 96.25]

Secondary structure (DSSP, 8-state):
-------------TTSSSGGGS-------S--TT-S---HHHHHHHHHHHHSSGGGGGHHHHHHHH-HHHHHHHHHHHHHHHHHHHHHHHHHHHTSPTTS---HHHHHHHHH-HHHHHHHHHHHHHHHHHHHHHHHHHHHHHHHHHHHHHHSEEEEEEEESS-EEEEEEHHHHTTSSS--TT----TTSS---EEEEHHHHHHHHHHHHHHHS--------------------